Protein AF-A0A950IHY7-F1 (afdb_monomer)

Solvent-accessible surface area (backbone atoms only — not comparable to full-atom values): 9673 Å² total; per-residue (Å²): 130,75,88,44,37,7,32,44,35,39,37,34,21,34,60,86,77,64,46,52,36,46,67,22,35,38,36,38,30,44,95,88,38,80,77,45,76,48,59,18,39,87,71,6,33,42,75,47,75,40,61,54,46,61,28,35,37,41,36,28,28,66,44,24,41,48,45,83,45,72,72,48,63,31,46,50,82,38,79,38,77,45,79,48,60,36,49,80,30,90,48,66,45,96,85,49,54,39,34,12,33,43,34,36,38,35,22,39,82,88,65,50,60,40,46,71,36,38,37,39,38,36,26,73,89,68,80,42,77,48,73,41,53,20,37,90,74,3,37,38,64,41,64,55,55,69,57,44,50,31,43,38,33,34,27,64,81,93,42,77,35,32,72,47,81,47,75,35,89,43,79,64,44,71,46,77,54,72,46,63,31,80,56,132

Nearest PDB structures (foldseek):
  6fwv-assembly1_A  TM=3.963E-01  e=1.507E-09  Bacillus anthracis
  4v4d-assembly1_B  TM=8.568E-01  e=1.065E-03  Pelobacter acidigallici
  3qva-assembly1_D  TM=7.018E-01  e=5.904E-04  Klebsiella pneumoniae subsp. pneumoniae MGH 78578
  3is1-assembly1_X  TM=3.869E-01  e=1.629E-04  Staphylococcus saprophyticus subsp. saprophyticus ATCC 15305 = NCTC 7292
  4p0d-assembly1_A  TM=3.827E-01  e=7.003E-02  Streptococcus pyogenes MGAS10394

pLDDT: mean 85.57, std 12.5, range [44.09, 97.94]

Secondary structure (DSSP, 8-state):
--TTEEEEEEEEEETTT--B-TT-EEEEEETTEEEEEEE--TTSEEEEEEESEEEEEEEE-TTB--EEEEEEEE-TT-EEEEEEEEPB-S---TT-PPPPEEEEEEE-TTS-B--S-EEEEEETTSS-EEEEE--TTSEEEEE---SEEEEEEEEETTEEEEEEEEEE-STT-EEE--EE-S--

Sequence (184 aa):
MDDRLGTLQCTLLDRRSSVPLAGARVTCVWRNERVSVLTADAHGRFVTQLPQGVYDLVISARGYLSLFVRGVGVLAGYHQSLVRALVPGEGKIPDGEPSTAIAGYVRDRVGRTVANVAIHVNGENGAASYTTRTDRSGAYVLHGVVPGMYDLAVRAGERTVAHEHVAIAHVKDLVRKDLRIVQL

Mean predicted aligned error: 7.43 Å

Structure (mmCIF, N/CA/C/O backbone):
data_AF-A0A950IHY7-F1
#
_entry.id   AF-A0A950IHY7-F1
#
loop_
_atom_site.group_PDB
_atom_site.id
_atom_site.type_symbol
_atom_site.label_atom_id
_atom_site.label_alt_id
_atom_site.label_comp_id
_atom_site.label_asym_id
_atom_site.label_entity_id
_atom_site.label_seq_id
_atom_site.pdbx_PDB_ins_code
_atom_site.Cartn_x
_atom_site.Cartn_y
_atom_site.Cartn_z
_atom_site.occupancy
_atom_site.B_iso_or_equiv
_atom_site.auth_seq_id
_atom_site.auth_comp_id
_atom_site.auth_asym_id
_atom_site.auth_atom_id
_atom_site.pdbx_PDB_model_num
ATOM 1 N N . MET A 1 1 ? 3.308 -29.302 -12.677 1.00 50.25 1 MET A N 1
ATOM 2 C CA . MET A 1 1 ? 2.858 -27.911 -12.885 1.00 50.25 1 MET A CA 1
ATOM 3 C C . MET A 1 1 ? 1.810 -27.652 -11.825 1.00 50.25 1 MET A C 1
ATOM 5 O O . MET A 1 1 ? 0.885 -28.447 -11.738 1.00 50.25 1 MET A O 1
ATOM 9 N N . ASP A 1 2 ? 2.022 -26.677 -10.945 1.00 52.81 2 ASP A N 1
ATOM 10 C CA . ASP A 1 2 ? 1.087 -26.409 -9.848 1.00 52.81 2 ASP A CA 1
ATOM 11 C C . ASP A 1 2 ? -0.133 -25.671 -10.418 1.00 52.81 2 ASP A C 1
ATOM 13 O O . ASP A 1 2 ? -0.065 -24.479 -10.717 1.00 52.81 2 ASP A O 1
ATOM 17 N N . ASP A 1 3 ? -1.229 -26.405 -10.627 1.00 62.94 3 ASP A N 1
ATOM 18 C CA . ASP A 1 3 ? -2.491 -25.960 -11.251 1.00 62.94 3 ASP A CA 1
ATOM 19 C C . ASP A 1 3 ? -3.280 -24.952 -10.383 1.00 62.94 3 ASP A C 1
ATOM 21 O O . ASP A 1 3 ? -4.494 -24.801 -10.463 1.00 62.94 3 ASP A O 1
ATOM 25 N N . ARG A 1 4 ? -2.583 -24.278 -9.465 1.00 86.94 4 ARG A N 1
ATOM 26 C CA . ARG A 1 4 ? -3.139 -23.323 -8.504 1.00 86.94 4 ARG A CA 1
ATOM 27 C C . ARG A 1 4 ? -2.488 -21.951 -8.584 1.00 86.94 4 ARG A C 1
ATOM 29 O O . ARG A 1 4 ? -2.892 -21.069 -7.830 1.00 86.94 4 ARG A O 1
ATOM 36 N N . LEU A 1 5 ? -1.500 -21.757 -9.458 1.00 94.50 5 LEU A N 1
ATOM 37 C CA . LEU A 1 5 ? -0.805 -20.481 -9.616 1.00 94.50 5 LEU A CA 1
ATOM 38 C C . LEU A 1 5 ? -1.382 -19.673 -10.781 1.00 94.50 5 LEU A C 1
ATOM 40 O O . LEU A 1 5 ? -1.597 -20.192 -11.876 1.00 94.50 5 LEU A O 1
ATOM 44 N N . GLY A 1 6 ? -1.604 -18.385 -10.547 1.00 96.69 6 GLY A N 1
ATOM 45 C CA . GLY A 1 6 ? -1.849 -17.380 -11.578 1.00 96.69 6 GLY A CA 1
ATOM 46 C C . GLY A 1 6 ? -0.680 -16.406 -11.674 1.00 96.69 6 GLY A C 1
ATOM 47 O O . GLY A 1 6 ? 0.126 -16.289 -10.750 1.00 96.69 6 GLY A O 1
ATOM 48 N N . THR A 1 7 ? -0.592 -15.681 -12.784 1.00 97.00 7 THR A N 1
ATOM 49 C CA . THR A 1 7 ? 0.450 -14.674 -13.009 1.00 97.00 7 THR A CA 1
ATOM 50 C C . THR A 1 7 ? -0.099 -13.284 -12.714 1.00 97.00 7 THR A C 1
ATOM 52 O O . THR A 1 7 ? -1.077 -12.863 -13.324 1.00 97.00 7 THR A O 1
ATOM 55 N N . LEU A 1 8 ? 0.553 -12.538 -11.824 1.00 97.50 8 LEU A N 1
ATOM 56 C CA . LEU A 1 8 ? 0.330 -11.108 -11.634 1.00 97.50 8 LEU A CA 1
ATOM 57 C C . LEU A 1 8 ? 1.457 -10.334 -12.317 1.00 97.50 8 LEU A C 1
ATOM 59 O O . LEU A 1 8 ? 2.622 -10.444 -11.935 1.00 97.50 8 LEU A O 1
ATOM 63 N N . GLN A 1 9 ? 1.095 -9.519 -13.300 1.00 97.31 9 GLN A N 1
ATOM 64 C CA . GLN A 1 9 ? 1.984 -8.568 -13.948 1.00 97.31 9 GLN A CA 1
ATOM 65 C C . GLN A 1 9 ? 1.535 -7.151 -13.613 1.00 97.31 9 GLN A C 1
ATOM 67 O O . GLN A 1 9 ? 0.370 -6.795 -13.789 1.00 97.31 9 GLN A O 1
ATOM 72 N N . CYS A 1 10 ? 2.466 -6.307 -13.182 1.00 97.06 10 CYS A N 1
ATOM 73 C CA . CYS A 1 10 ? 2.180 -4.897 -12.969 1.00 97.06 10 CYS A CA 1
ATOM 74 C C . CYS A 1 10 ? 3.169 -4.003 -13.700 1.00 97.06 10 CYS A C 1
ATOM 76 O O . CYS A 1 10 ? 4.330 -4.358 -13.868 1.00 97.06 10 CYS A O 1
ATOM 78 N N . THR A 1 11 ? 2.703 -2.828 -14.111 1.00 97.94 11 THR A N 1
ATOM 79 C CA . THR A 1 11 ? 3.526 -1.720 -14.600 1.00 97.94 11 THR A CA 1
ATOM 80 C C . THR A 1 11 ? 3.289 -0.499 -13.719 1.00 97.94 11 THR A C 1
ATOM 82 O O . THR A 1 11 ? 2.141 -0.098 -13.499 1.00 97.94 11 THR A O 1
ATOM 85 N N . LEU A 1 12 ? 4.376 0.074 -13.213 1.00 97.31 12 LEU A N 1
ATOM 86 C CA . LEU A 1 12 ? 4.398 1.193 -12.282 1.00 97.31 12 LEU A CA 1
ATOM 87 C C . LEU A 1 12 ? 4.961 2.433 -12.964 1.00 97.31 12 LEU A C 1
ATOM 89 O O . LEU A 1 12 ? 6.056 2.392 -13.520 1.00 97.31 12 LEU A O 1
ATOM 93 N N . LEU A 1 13 ? 4.209 3.527 -12.904 1.00 96.81 13 LEU A N 1
ATOM 94 C CA . LEU A 1 13 ? 4.517 4.774 -13.600 1.00 96.81 13 LEU A CA 1
ATOM 95 C C . LEU A 1 13 ? 4.484 5.966 -12.638 1.00 96.81 13 LEU A C 1
ATOM 97 O O . LEU A 1 13 ? 3.783 5.947 -11.627 1.00 96.81 13 LEU A O 1
ATOM 101 N N . ASP A 1 14 ? 5.195 7.032 -12.971 1.00 93.50 14 ASP A N 1
ATOM 102 C CA . ASP A 1 14 ? 4.959 8.356 -12.404 1.00 93.50 14 ASP A CA 1
ATOM 103 C C . ASP A 1 14 ? 3.599 8.880 -12.903 1.00 93.50 14 ASP A C 1
ATOM 105 O O . ASP A 1 14 ? 3.314 8.870 -14.101 1.00 93.50 14 ASP A O 1
ATOM 109 N N . ARG A 1 15 ? 2.731 9.348 -11.997 1.00 93.44 15 ARG A N 1
ATOM 110 C CA . ARG A 1 15 ? 1.376 9.819 -12.343 1.00 93.44 15 ARG A CA 1
ATOM 111 C C . ARG A 1 15 ? 1.341 11.098 -13.179 1.00 93.44 15 ARG A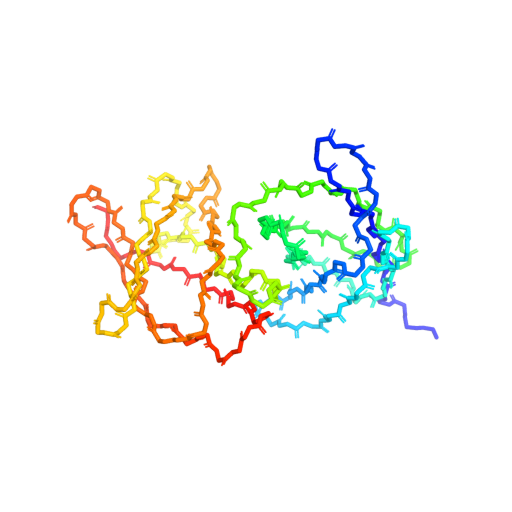 C 1
ATOM 113 O O . ARG A 1 15 ? 0.337 11.345 -13.840 1.00 93.44 15 ARG A O 1
ATOM 120 N N . ARG A 1 16 ? 2.381 11.925 -13.126 1.00 90.50 16 ARG A N 1
ATOM 121 C CA . ARG A 1 16 ? 2.495 13.175 -13.885 1.00 90.50 16 ARG A CA 1
ATOM 122 C C . ARG A 1 16 ? 3.186 12.949 -15.223 1.00 90.50 16 ARG A C 1
ATOM 124 O O . ARG A 1 16 ? 2.665 13.377 -16.244 1.00 90.50 16 ARG A O 1
ATOM 131 N N . SER A 1 17 ? 4.345 12.298 -15.219 1.00 93.56 17 SER A N 1
ATOM 132 C CA . SER A 1 17 ? 5.196 12.173 -16.410 1.00 93.56 17 SER A CA 1
ATOM 133 C C . SER 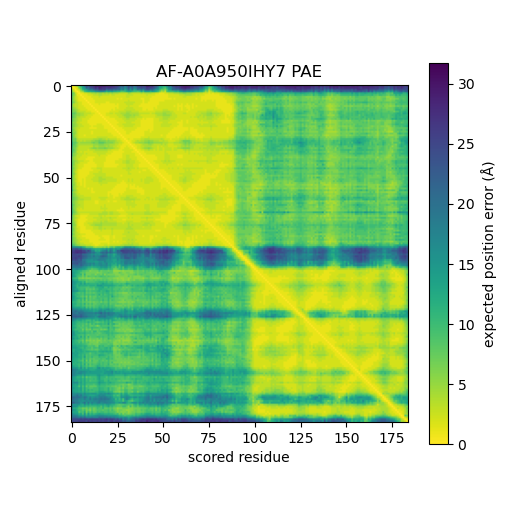A 1 17 ? 4.976 10.882 -17.199 1.00 93.56 17 SER A C 1
ATOM 135 O O . SER A 1 17 ? 5.443 10.779 -18.328 1.00 93.56 17 SER A O 1
ATOM 137 N N . SER A 1 18 ? 4.273 9.894 -16.632 1.00 95.00 18 SER A N 1
ATOM 138 C CA . SER A 1 18 ? 4.148 8.530 -17.176 1.00 95.00 18 SER A CA 1
ATOM 139 C C . SER A 1 18 ? 5.482 7.795 -17.358 1.00 95.00 18 SER A C 1
ATOM 141 O O . SER A 1 18 ? 5.528 6.746 -18.000 1.00 95.00 18 SER A O 1
ATOM 143 N N . VAL A 1 19 ? 6.569 8.308 -16.772 1.00 96.19 19 VAL A N 1
ATOM 144 C CA . VAL A 1 19 ? 7.876 7.644 -16.770 1.00 96.19 19 VAL A CA 1
ATOM 145 C C . VAL A 1 19 ? 7.795 6.365 -15.927 1.00 96.19 19 VAL A C 1
ATOM 147 O O . VAL A 1 19 ? 7.224 6.400 -14.834 1.00 96.19 19 VAL A O 1
ATOM 150 N N . PRO A 1 20 ? 8.357 5.235 -16.389 1.00 97.12 20 PRO A N 1
ATOM 151 C CA . PRO A 1 20 ? 8.387 4.013 -15.598 1.00 97.12 20 PRO A CA 1
ATOM 152 C C . PRO A 1 20 ? 9.187 4.136 -14.299 1.00 97.12 20 PRO A C 1
ATOM 154 O O . PRO A 1 20 ? 10.270 4.719 -14.266 1.00 97.12 20 PRO A O 1
ATOM 157 N N . LEU A 1 21 ? 8.671 3.536 -13.226 1.00 93.75 21 LEU A N 1
ATOM 158 C CA . LEU A 1 21 ? 9.282 3.577 -11.897 1.00 93.75 21 LEU A CA 1
ATOM 159 C C . LEU A 1 21 ? 10.152 2.351 -11.646 1.00 93.75 21 LEU A C 1
ATOM 161 O O . LEU A 1 21 ? 9.755 1.411 -10.953 1.00 93.75 21 LEU A O 1
ATOM 165 N N . ALA A 1 22 ? 11.359 2.377 -12.205 1.00 93.62 22 ALA A N 1
ATOM 166 C CA . ALA A 1 22 ? 12.365 1.363 -11.931 1.00 93.62 22 ALA A CA 1
ATOM 167 C C . ALA A 1 22 ? 12.750 1.331 -1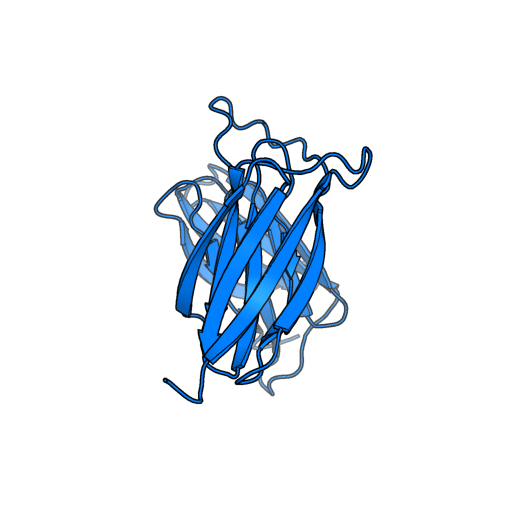0.444 1.00 93.62 22 ALA A C 1
ATOM 169 O O . ALA A 1 22 ? 12.851 2.369 -9.787 1.00 93.62 22 ALA A O 1
ATOM 170 N N . GLY A 1 23 ? 12.951 0.130 -9.896 1.00 89.81 23 GLY A N 1
ATOM 171 C CA . GLY A 1 23 ? 13.300 -0.051 -8.486 1.00 89.81 23 GLY A CA 1
ATOM 172 C C . GLY A 1 23 ? 12.133 0.126 -7.507 1.00 89.81 23 GLY A C 1
ATOM 173 O O . GLY A 1 23 ? 12.331 -0.017 -6.299 1.00 89.81 23 GLY A O 1
ATOM 174 N N . ALA A 1 24 ? 10.917 0.414 -7.987 1.00 89.75 24 ALA A N 1
ATOM 175 C CA . ALA A 1 24 ? 9.733 0.445 -7.137 1.00 89.75 24 ALA A CA 1
ATOM 176 C C . ALA A 1 24 ? 9.491 -0.935 -6.508 1.00 89.75 24 ALA A C 1
ATOM 178 O O . ALA A 1 24 ? 9.523 -1.962 -7.184 1.00 89.75 24 ALA A O 1
ATOM 179 N N . ARG A 1 25 ? 9.245 -0.968 -5.203 1.00 88.44 25 ARG A N 1
ATOM 180 C CA . ARG A 1 25 ? 9.018 -2.188 -4.435 1.00 88.44 25 ARG A CA 1
ATOM 181 C C . ARG A 1 25 ? 7.531 -2.479 -4.345 1.00 88.44 25 ARG A C 1
ATOM 183 O O . ARG A 1 25 ? 6.740 -1.590 -4.042 1.00 88.44 25 ARG A O 1
ATOM 190 N N . VAL A 1 26 ? 7.157 -3.738 -4.540 1.00 90.62 26 VAL A N 1
ATOM 191 C CA . VAL A 1 26 ? 5.776 -4.208 -4.438 1.00 90.62 26 VAL A CA 1
ATOM 192 C C . VAL A 1 26 ? 5.688 -5.333 -3.435 1.00 90.62 26 VAL A C 1
ATOM 194 O O . VAL A 1 26 ? 6.342 -6.360 -3.572 1.00 90.62 26 VAL A O 1
ATOM 197 N N . THR A 1 27 ? 4.863 -5.130 -2.421 1.00 88.25 27 THR A N 1
ATOM 198 C CA . THR A 1 27 ? 4.573 -6.113 -1.384 1.00 88.25 27 THR A CA 1
ATOM 199 C C . THR A 1 27 ? 3.186 -6.677 -1.635 1.00 88.25 27 THR A C 1
ATOM 201 O O . THR A 1 27 ? 2.212 -5.926 -1.642 1.00 88.25 27 THR A O 1
ATOM 204 N N . CYS A 1 28 ? 3.098 -7.988 -1.840 1.00 91.06 28 CYS A N 1
ATOM 205 C CA . CYS A 1 28 ? 1.830 -8.698 -1.959 1.00 91.06 28 CYS A CA 1
ATOM 206 C C . CYS A 1 28 ? 1.418 -9.207 -0.577 1.00 91.06 28 CYS A C 1
ATOM 208 O O . CYS A 1 28 ? 2.192 -9.896 0.096 1.00 91.06 28 CYS A O 1
ATOM 210 N N . VAL A 1 29 ? 0.200 -8.872 -0.165 1.00 88.00 29 VAL A N 1
ATOM 211 C CA . VAL A 1 29 ? -0.375 -9.246 1.126 1.00 88.00 29 VAL A CA 1
ATOM 212 C C . VAL A 1 29 ? -1.593 -10.127 0.889 1.00 88.00 29 VAL A C 1
ATOM 214 O O . VAL A 1 29 ? -2.523 -9.737 0.181 1.00 88.00 29 VAL A O 1
ATOM 217 N N . TRP A 1 30 ? -1.607 -11.304 1.509 1.00 87.94 30 TRP A N 1
ATOM 218 C CA . TRP A 1 30 ? -2.731 -12.233 1.491 1.00 87.94 30 TRP A CA 1
ATOM 219 C C . TRP A 1 30 ? -3.134 -12.560 2.921 1.00 87.94 30 TRP A C 1
ATOM 221 O O . TRP A 1 30 ? -2.290 -12.940 3.721 1.00 87.94 30 TRP A O 1
ATOM 231 N N . ARG A 1 31 ? -4.419 -12.389 3.264 1.00 82.44 31 ARG A N 1
ATOM 232 C CA . ARG A 1 31 ? -4.945 -12.667 4.619 1.00 82.44 31 ARG A CA 1
ATOM 233 C C . ARG A 1 31 ? -4.127 -12.012 5.747 1.00 82.44 31 ARG A C 1
ATOM 235 O O . ARG A 1 31 ? -3.905 -12.611 6.788 1.00 82.44 31 ARG A O 1
ATOM 242 N N . ASN A 1 32 ? -3.709 -10.766 5.530 1.00 72.75 32 ASN A N 1
ATOM 243 C CA . ASN A 1 32 ? -2.877 -9.964 6.439 1.00 72.75 32 ASN A CA 1
ATOM 244 C C . ASN A 1 32 ? -1.424 -10.434 6.594 1.00 72.75 32 ASN A C 1
ATOM 246 O O . ASN A 1 32 ? -0.670 -9.815 7.340 1.00 72.75 32 ASN A O 1
ATOM 250 N N . GLU A 1 33 ? -0.997 -11.436 5.830 1.00 79.12 33 GLU A N 1
ATOM 251 C CA . GLU A 1 33 ? 0.385 -11.894 5.791 1.00 79.12 33 GLU A CA 1
ATOM 252 C C . GLU A 1 33 ? 1.083 -11.415 4.522 1.00 79.12 33 GLU A C 1
ATOM 254 O O . GLU A 1 33 ? 0.529 -11.422 3.418 1.00 79.12 33 GLU A O 1
ATOM 259 N N . ARG A 1 34 ? 2.335 -10.990 4.677 1.00 84.44 34 ARG A N 1
ATOM 260 C CA . ARG A 1 34 ? 3.203 -10.677 3.546 1.00 84.44 34 ARG A CA 1
ATOM 261 C C . ARG A 1 34 ? 3.643 -11.982 2.895 1.00 84.44 34 ARG A C 1
ATOM 263 O O . ARG A 1 34 ? 4.426 -12.720 3.480 1.00 84.44 34 ARG A O 1
ATOM 270 N N . VAL A 1 35 ? 3.198 -12.213 1.666 1.00 89.50 35 VAL A N 1
ATOM 271 C CA . VAL A 1 35 ? 3.497 -13.453 0.933 1.00 89.50 35 VAL A CA 1
ATOM 272 C C . VAL A 1 35 ? 4.575 -13.286 -0.130 1.00 89.50 35 VAL A C 1
ATOM 274 O O . VAL A 1 35 ? 5.204 -14.262 -0.519 1.00 89.50 35 VAL A O 1
ATOM 277 N N . SER A 1 36 ? 4.798 -12.065 -0.622 1.00 89.06 36 SER A N 1
ATOM 278 C CA . SER A 1 36 ? 5.820 -11.798 -1.636 1.00 89.06 36 SER A CA 1
ATOM 279 C C . SER A 1 36 ? 6.275 -10.342 -1.605 1.00 89.06 36 SER A C 1
ATOM 281 O O . SER A 1 36 ? 5.499 -9.442 -1.270 1.00 89.06 36 SER A O 1
ATOM 283 N N . VAL A 1 37 ? 7.540 -10.114 -1.960 1.00 89.06 37 VAL A N 1
ATOM 284 C CA . VAL A 1 37 ? 8.132 -8.790 -2.163 1.00 89.06 37 VAL A CA 1
ATOM 285 C C . VAL A 1 37 ? 8.928 -8.806 -3.454 1.00 89.06 37 VAL A C 1
ATOM 287 O O . VAL A 1 37 ? 9.828 -9.624 -3.616 1.00 89.06 37 VAL A O 1
ATOM 290 N N . LEU A 1 38 ? 8.617 -7.873 -4.343 1.00 92.81 38 LEU A N 1
ATOM 291 C CA . LEU A 1 38 ? 9.237 -7.745 -5.654 1.00 92.81 38 LEU A CA 1
ATOM 292 C C . LEU A 1 38 ? 9.779 -6.336 -5.854 1.00 92.81 38 LEU A C 1
ATOM 294 O O . LEU A 1 38 ? 9.312 -5.386 -5.225 1.00 92.81 38 LEU A O 1
ATOM 298 N N . THR A 1 39 ? 10.725 -6.212 -6.774 1.00 92.44 39 THR A N 1
ATOM 299 C CA . THR A 1 39 ? 11.261 -4.931 -7.233 1.00 92.44 39 THR A CA 1
ATOM 300 C C . THR A 1 39 ? 11.001 -4.814 -8.727 1.00 92.44 39 THR A C 1
ATOM 302 O O . THR A 1 39 ? 11.258 -5.758 -9.472 1.00 92.44 39 THR A O 1
ATOM 305 N N . ALA A 1 40 ? 10.472 -3.672 -9.156 1.00 95.75 40 ALA A N 1
ATOM 306 C CA . ALA A 1 40 ? 10.201 -3.386 -10.552 1.00 95.75 40 ALA A CA 1
ATOM 307 C C . ALA A 1 40 ? 11.501 -3.207 -11.353 1.00 95.75 40 ALA A C 1
ATOM 309 O O . ALA A 1 40 ? 12.459 -2.594 -10.874 1.00 95.75 40 ALA A O 1
ATOM 310 N N . ASP A 1 41 ? 11.511 -3.725 -12.577 1.00 97.31 41 ASP A N 1
ATOM 311 C CA . ASP A 1 41 ? 12.621 -3.646 -13.524 1.00 97.31 41 ASP A CA 1
ATOM 312 C C . ASP A 1 41 ? 12.818 -2.230 -14.106 1.00 97.31 41 ASP A C 1
ATOM 314 O O . ASP A 1 41 ? 12.120 -1.281 -13.749 1.00 97.31 41 ASP A O 1
ATOM 318 N N . ALA A 1 42 ? 13.766 -2.077 -15.037 1.00 96.44 42 ALA A N 1
ATOM 319 C CA . ALA A 1 42 ? 14.059 -0.803 -15.706 1.00 96.44 42 ALA A CA 1
ATOM 320 C C . ALA A 1 42 ? 12.864 -0.209 -16.485 1.00 96.44 42 ALA A C 1
ATOM 322 O O . ALA A 1 42 ? 12.839 0.987 -16.768 1.00 96.44 42 ALA A O 1
ATOM 323 N N . HIS A 1 43 ? 11.860 -1.024 -16.812 1.00 97.38 43 HIS A N 1
ATOM 324 C CA . HIS A 1 43 ? 10.618 -0.612 -17.459 1.00 97.38 43 HIS A CA 1
ATOM 325 C C . HIS A 1 43 ? 9.467 -0.437 -16.460 1.00 97.38 43 HIS A C 1
ATOM 327 O O . HIS A 1 43 ? 8.305 -0.361 -16.868 1.00 97.38 43 HIS A O 1
ATOM 333 N N . GLY A 1 44 ? 9.764 -0.376 -15.158 1.00 96.75 44 GLY A N 1
ATOM 334 C CA . GLY A 1 44 ? 8.775 -0.245 -14.094 1.00 96.75 44 GLY A CA 1
ATOM 335 C C . GLY A 1 44 ? 7.863 -1.466 -13.973 1.00 96.75 44 GLY A C 1
ATOM 336 O O . GLY A 1 44 ? 6.770 -1.348 -13.417 1.00 96.75 44 GLY A O 1
ATOM 337 N N . ARG A 1 45 ? 8.258 -2.629 -14.505 1.00 97.56 45 ARG A N 1
ATOM 338 C CA . ARG A 1 45 ? 7.437 -3.841 -14.501 1.00 97.56 45 ARG A CA 1
ATOM 339 C C . ARG A 1 45 ? 7.884 -4.825 -13.437 1.00 97.56 45 ARG A C 1
ATOM 341 O O . ARG A 1 45 ? 9.067 -4.977 -13.166 1.00 97.56 45 ARG A O 1
ATOM 348 N N . PHE A 1 46 ? 6.927 -5.550 -12.876 1.00 95.94 46 PHE A N 1
ATOM 349 C CA . PHE A 1 46 ? 7.210 -6.796 -12.174 1.00 95.94 46 PHE A CA 1
ATOM 350 C C . PHE A 1 46 ? 6.242 -7.875 -12.650 1.00 95.94 46 PHE A C 1
ATOM 352 O O . PHE A 1 46 ? 5.104 -7.582 -13.027 1.00 95.94 46 PHE A O 1
ATOM 359 N N . VAL A 1 47 ? 6.700 -9.123 -12.612 1.00 96.31 47 VAL A N 1
ATOM 360 C CA . VAL A 1 47 ? 5.896 -10.309 -12.907 1.00 96.31 47 VAL A CA 1
ATOM 361 C C . VAL A 1 47 ? 6.135 -11.316 -11.794 1.00 96.31 47 VAL A C 1
ATOM 363 O O . VAL A 1 47 ? 7.273 -11.538 -11.386 1.00 96.31 47 VAL A O 1
ATOM 366 N N . THR A 1 48 ? 5.068 -11.905 -11.272 1.00 95.88 48 THR A N 1
ATOM 367 C CA . THR A 1 48 ? 5.152 -12.931 -10.234 1.00 95.88 48 THR A CA 1
ATOM 368 C C . THR A 1 48 ? 4.047 -13.958 -10.404 1.00 95.88 48 THR A C 1
ATOM 370 O O . THR A 1 48 ? 2.980 -13.642 -10.929 1.00 95.88 48 THR A O 1
ATOM 373 N N . GLN A 1 49 ? 4.297 -15.182 -9.951 1.00 95.75 49 GLN A N 1
ATOM 374 C CA . GLN A 1 49 ? 3.273 -16.210 -9.843 1.00 95.75 49 GLN A CA 1
ATOM 375 C C . GLN A 1 49 ? 2.813 -16.289 -8.391 1.00 95.75 49 GLN A C 1
ATOM 377 O O . GLN A 1 49 ? 3.631 -16.409 -7.481 1.00 95.75 49 GLN A O 1
ATOM 382 N N . LEU A 1 50 ? 1.505 -16.199 -8.177 1.00 94.94 50 LEU A N 1
ATOM 383 C CA . LEU A 1 50 ? 0.885 -16.280 -6.860 1.00 94.94 50 LEU A CA 1
ATOM 384 C C . LEU A 1 50 ? -0.211 -17.345 -6.888 1.00 94.94 50 LEU A C 1
ATOM 386 O O . LEU A 1 50 ? -0.828 -17.545 -7.938 1.00 94.94 50 LEU A O 1
ATOM 390 N N . PRO A 1 51 ? -0.484 -18.015 -5.757 1.00 94.94 51 PRO A N 1
ATOM 391 C CA . PRO A 1 51 ? -1.670 -18.846 -5.628 1.00 94.94 51 PRO A CA 1
ATOM 392 C C . PRO A 1 51 ? -2.942 -18.110 -6.052 1.00 94.94 51 PRO A C 1
ATOM 394 O O . PRO A 1 51 ? -3.041 -16.884 -5.986 1.00 94.94 51 PRO A O 1
ATOM 397 N N . GLN A 1 52 ? -3.949 -18.865 -6.473 1.00 95.00 52 GLN A N 1
ATOM 398 C CA . GLN A 1 52 ? -5.262 -18.298 -6.716 1.00 95.00 52 GLN A CA 1
ATOM 399 C C . GLN A 1 52 ? -5.797 -17.659 -5.429 1.00 95.00 52 GLN A C 1
ATOM 401 O O . GLN A 1 52 ? -5.877 -18.294 -4.375 1.00 95.00 52 GLN A O 1
ATOM 406 N N . GLY A 1 53 ? -6.208 -16.399 -5.523 1.00 94.44 53 GLY A N 1
ATOM 407 C CA . GLY A 1 53 ? -6.641 -15.636 -4.366 1.00 94.44 53 GLY A CA 1
ATOM 408 C C . GLY A 1 53 ? -6.870 -14.164 -4.664 1.00 94.44 53 GLY A C 1
ATOM 409 O O . GLY A 1 53 ? -6.779 -13.706 -5.799 1.00 94.44 53 GLY A O 1
ATOM 410 N N . VAL A 1 54 ? -7.185 -13.419 -3.609 1.00 93.69 54 VAL A N 1
ATOM 411 C CA . VAL A 1 54 ? -7.373 -11.969 -3.651 1.00 93.69 54 VAL A CA 1
ATOM 412 C C . VAL A 1 54 ? -6.308 -11.335 -2.767 1.00 93.69 54 VAL A C 1
ATOM 414 O O . VAL A 1 54 ? -6.231 -11.639 -1.574 1.00 93.69 54 VAL A O 1
ATOM 417 N N . TYR A 1 55 ? -5.496 -10.473 -3.367 1.00 93.06 55 TYR A N 1
ATOM 418 C CA . TYR A 1 55 ? -4.319 -9.869 -2.757 1.00 93.06 55 TYR A CA 1
ATOM 419 C C . TYR A 1 55 ? -4.499 -8.364 -2.607 1.00 93.06 55 TYR A C 1
ATOM 421 O O . TYR A 1 55 ? -5.031 -7.696 -3.493 1.00 93.06 55 TYR A O 1
ATOM 429 N N . ASP A 1 56 ? -3.981 -7.817 -1.516 1.00 89.50 56 ASP A N 1
ATOM 430 C CA . ASP A 1 56 ? -3.743 -6.383 -1.414 1.00 89.50 56 ASP A CA 1
ATOM 431 C C . ASP A 1 56 ? -2.267 -6.120 -1.746 1.00 89.50 56 ASP A C 1
ATOM 433 O O . ASP A 1 56 ? -1.375 -6.846 -1.305 1.00 89.50 56 ASP A O 1
ATOM 437 N N . LEU A 1 57 ? -2.002 -5.103 -2.563 1.00 90.00 57 LEU A N 1
ATOM 438 C CA . LEU A 1 57 ? -0.661 -4.702 -2.968 1.00 90.00 57 LEU A CA 1
ATOM 439 C C . LEU A 1 57 ? -0.282 -3.398 -2.296 1.00 90.00 57 LEU A C 1
ATOM 441 O O . LEU A 1 57 ? -1.068 -2.449 -2.251 1.00 90.00 57 LEU A O 1
ATOM 445 N N . VAL A 1 58 ? 0.967 -3.329 -1.861 1.00 84.56 58 VAL A N 1
ATOM 446 C CA . VAL A 1 58 ? 1.565 -2.092 -1.367 1.00 84.56 58 VAL A CA 1
ATOM 447 C C . VAL A 1 58 ? 2.787 -1.789 -2.179 1.00 84.56 58 VAL A C 1
ATOM 449 O O . VAL A 1 58 ? 3.728 -2.579 -2.229 1.00 84.56 58 VAL A O 1
ATOM 452 N N . ILE A 1 59 ? 2.739 -0.642 -2.830 1.00 87.31 59 ILE A N 1
ATOM 453 C CA . ILE A 1 59 ? 3.730 -0.230 -3.801 1.00 87.31 59 ILE A CA 1
ATOM 454 C C . ILE A 1 59 ? 4.447 0.984 -3.231 1.00 87.31 59 ILE A C 1
ATOM 456 O O . ILE A 1 59 ? 3.796 1.964 -2.883 1.00 87.31 59 ILE A O 1
ATOM 460 N N . SER A 1 60 ? 5.768 0.939 -3.144 1.00 83.25 60 SER A N 1
ATOM 461 C CA . SER A 1 60 ? 6.584 2.067 -2.705 1.00 83.25 60 SER A CA 1
ATOM 462 C C . SER A 1 60 ? 7.694 2.346 -3.708 1.00 83.25 60 SER A C 1
ATOM 464 O O . SER A 1 60 ? 8.243 1.441 -4.330 1.00 83.25 60 SER A O 1
ATOM 466 N N . ALA A 1 61 ? 8.026 3.618 -3.888 1.00 82.81 61 ALA A N 1
ATOM 467 C CA . ALA A 1 61 ? 9.124 4.048 -4.741 1.00 82.81 61 ALA A CA 1
ATOM 468 C C . ALA A 1 61 ? 9.792 5.278 -4.122 1.00 82.81 61 ALA A C 1
ATOM 470 O O . ALA A 1 61 ? 9.135 6.091 -3.465 1.00 82.81 61 ALA A O 1
ATOM 471 N N . ARG A 1 62 ? 11.106 5.413 -4.316 1.00 78.12 62 ARG A N 1
ATOM 472 C CA . ARG A 1 62 ? 11.884 6.554 -3.813 1.00 78.12 62 ARG A CA 1
ATOM 473 C C . ARG A 1 62 ? 11.322 7.864 -4.371 1.00 78.12 62 ARG A C 1
ATOM 475 O O . ARG A 1 62 ? 11.257 8.022 -5.584 1.00 78.12 62 ARG A O 1
ATOM 482 N N . GLY A 1 63 ? 10.954 8.798 -3.493 1.00 77.31 63 GLY A N 1
ATOM 483 C CA . GLY A 1 63 ? 10.378 10.094 -3.882 1.00 77.31 63 GLY A CA 1
ATOM 484 C C . GLY A 1 63 ? 8.885 10.064 -4.233 1.00 77.31 63 GLY A C 1
ATOM 485 O O . GLY A 1 63 ? 8.347 11.063 -4.705 1.00 77.31 63 GLY A O 1
ATOM 486 N N . TYR A 1 64 ? 8.197 8.945 -3.992 1.00 81.50 64 TYR A N 1
ATOM 487 C CA . TYR A 1 64 ? 6.763 8.806 -4.239 1.00 81.50 64 TYR A CA 1
ATOM 488 C C . TYR A 1 64 ? 6.003 8.502 -2.951 1.00 81.50 64 TYR A C 1
ATOM 490 O O . TYR A 1 64 ? 6.520 7.881 -2.015 1.00 81.50 64 TYR A O 1
ATOM 498 N N . LEU A 1 65 ? 4.738 8.916 -2.927 1.00 77.44 65 LEU A N 1
ATOM 499 C CA . LEU A 1 65 ? 3.786 8.406 -1.952 1.00 77.44 65 LEU A CA 1
ATOM 500 C C . LEU A 1 65 ? 3.544 6.925 -2.241 1.00 77.44 65 LEU A C 1
ATOM 502 O O . LEU A 1 65 ? 3.283 6.542 -3.386 1.00 77.44 65 LEU A O 1
ATOM 506 N N . SER A 1 66 ? 3.626 6.099 -1.199 1.00 79.50 66 SER A N 1
ATOM 507 C CA . SER A 1 66 ? 3.273 4.685 -1.309 1.00 79.50 66 SER A CA 1
ATOM 508 C C . SER A 1 66 ? 1.825 4.527 -1.784 1.00 79.50 66 SER A C 1
ATOM 510 O O . SER A 1 66 ? 0.970 5.358 -1.513 1.00 79.50 66 SER A O 1
ATOM 512 N N . LEU A 1 67 ? 1.512 3.463 -2.509 1.00 81.56 67 LEU A N 1
ATOM 513 C CA . LEU A 1 67 ? 0.181 3.218 -3.047 1.00 81.56 67 LEU A CA 1
ATOM 514 C C . LEU A 1 67 ? -0.358 1.896 -2.513 1.00 81.56 67 LEU A C 1
ATOM 516 O O . LEU A 1 67 ? 0.276 0.853 -2.666 1.00 81.56 67 LEU A O 1
ATOM 520 N N . PHE A 1 68 ? -1.549 1.950 -1.917 1.00 81.50 68 PHE A N 1
ATOM 521 C CA . PHE A 1 68 ? -2.298 0.779 -1.477 1.00 81.50 68 PHE A CA 1
ATOM 522 C C . PHE A 1 68 ? -3.322 0.392 -2.547 1.00 81.50 68 PHE A C 1
ATOM 524 O O . PHE A 1 68 ? -4.234 1.163 -2.848 1.00 81.50 68 PHE A O 1
ATOM 531 N N . VAL A 1 69 ? -3.175 -0.791 -3.143 1.00 87.38 69 VAL A N 1
ATOM 532 C CA . VAL A 1 69 ? -4.109 -1.328 -4.140 1.00 87.38 69 VAL A CA 1
ATOM 533 C C . VAL A 1 69 ? -4.806 -2.534 -3.552 1.00 87.38 69 VAL A C 1
ATOM 535 O O . VAL A 1 69 ? -4.160 -3.466 -3.095 1.00 87.38 69 VAL A O 1
ATOM 538 N N . ARG A 1 70 ? -6.132 -2.527 -3.595 1.00 85.75 70 ARG A N 1
ATOM 539 C CA . ARG A 1 70 ? -6.936 -3.550 -2.941 1.00 85.75 70 ARG A CA 1
ATOM 540 C C . ARG A 1 70 ? -7.500 -4.558 -3.916 1.00 85.75 70 ARG A C 1
ATOM 542 O O . ARG A 1 70 ? -7.775 -4.212 -5.066 1.00 85.75 70 ARG A O 1
ATOM 549 N N . GLY A 1 71 ? -7.755 -5.757 -3.408 1.00 89.00 71 GLY A N 1
ATOM 550 C CA . GLY A 1 71 ? -8.643 -6.712 -4.055 1.00 89.00 71 GLY A CA 1
ATOM 551 C C . GLY A 1 71 ? -8.134 -7.216 -5.402 1.00 89.00 71 GLY A C 1
ATOM 552 O O . GLY A 1 71 ? -8.932 -7.486 -6.295 1.00 89.00 71 GLY A O 1
ATOM 553 N N . VAL A 1 72 ? -6.818 -7.303 -5.579 1.00 95.06 72 VAL A N 1
ATOM 554 C CA . VAL A 1 72 ? -6.209 -7.791 -6.814 1.00 95.06 72 VAL A CA 1
ATOM 555 C C . VAL A 1 72 ? -6.416 -9.300 -6.891 1.00 95.06 72 VAL A C 1
ATOM 557 O O . VAL A 1 72 ? -5.766 -10.067 -6.183 1.00 95.06 72 VAL A O 1
ATOM 560 N N . GLY A 1 73 ? -7.368 -9.715 -7.724 1.00 95.00 73 GLY A N 1
ATOM 561 C CA . GLY A 1 73 ? -7.648 -11.120 -7.986 1.00 95.00 73 GLY A CA 1
ATOM 562 C C . GLY A 1 73 ? -6.548 -11.756 -8.830 1.00 95.00 73 GLY A C 1
ATOM 563 O O . GLY A 1 73 ? -6.167 -11.222 -9.867 1.00 95.00 73 GLY A O 1
ATOM 564 N N . VAL A 1 74 ? -6.058 -12.909 -8.394 1.00 96.69 74 VAL A N 1
ATOM 565 C CA . VAL A 1 74 ? -5.178 -13.793 -9.158 1.00 96.69 74 VAL A CA 1
ATOM 566 C C . VAL A 1 74 ? -5.918 -15.114 -9.330 1.00 96.69 74 VAL A C 1
ATOM 568 O O . VAL A 1 74 ? -6.383 -15.694 -8.349 1.00 96.69 74 VAL A O 1
ATOM 571 N N . LEU A 1 75 ? -6.063 -15.571 -10.573 1.00 95.50 75 LEU A N 1
ATOM 572 C CA . LEU A 1 75 ? -6.749 -16.818 -10.922 1.00 95.50 75 LEU A CA 1
ATOM 573 C C . LEU A 1 75 ? -5.753 -17.810 -11.519 1.00 95.50 75 LEU A C 1
ATOM 575 O O . LEU A 1 75 ? -4.891 -17.409 -12.304 1.00 95.50 75 LEU A O 1
ATOM 579 N N . ALA A 1 76 ? -5.878 -19.090 -11.161 1.00 95.69 76 ALA A N 1
ATOM 580 C CA . ALA A 1 76 ? -4.977 -20.132 -11.639 1.00 95.69 76 ALA A CA 1
ATOM 581 C C . ALA A 1 76 ? -4.979 -20.215 -13.174 1.00 95.69 76 ALA A C 1
ATOM 583 O O . ALA A 1 76 ? -6.036 -20.180 -13.799 1.00 95.69 76 ALA A O 1
ATOM 584 N N . GLY A 1 77 ? -3.793 -20.267 -13.781 1.00 94.81 77 GLY A N 1
ATOM 585 C CA . GLY A 1 77 ? -3.622 -20.308 -15.237 1.00 94.81 77 GLY A CA 1
ATOM 586 C C . GLY A 1 77 ? -3.865 -18.984 -15.978 1.00 94.81 77 GLY A C 1
ATOM 587 O O . GLY A 1 77 ? -3.626 -18.923 -17.181 1.00 94.81 77 GLY A O 1
ATOM 588 N N . TYR A 1 78 ? -4.288 -17.911 -15.299 1.00 95.56 78 TYR A N 1
ATOM 589 C CA . TYR A 1 78 ? -4.543 -16.608 -15.927 1.00 95.56 78 TYR A CA 1
ATOM 590 C C . TYR A 1 78 ? -3.427 -15.592 -15.674 1.00 95.56 78 TYR A C 1
ATOM 592 O O . TYR A 1 78 ? -2.725 -15.631 -14.663 1.00 95.56 78 TYR A O 1
ATOM 600 N N . HIS A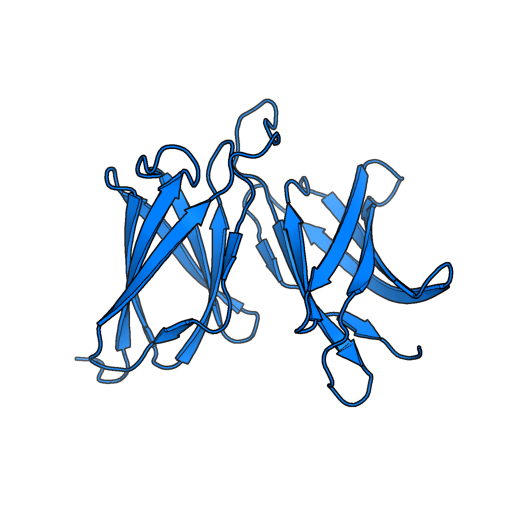 1 79 ? -3.317 -14.628 -16.591 1.00 95.75 79 HIS A N 1
ATOM 601 C CA . HIS A 1 79 ? -2.465 -13.450 -16.455 1.00 95.75 79 HIS A CA 1
ATOM 602 C C . HIS A 1 79 ? -3.306 -12.237 -16.046 1.00 95.75 79 HIS A C 1
ATOM 604 O O . HIS A 1 79 ? -4.035 -11.667 -16.856 1.00 95.75 79 HIS A O 1
ATOM 610 N N . GLN A 1 80 ? -3.182 -11.817 -14.790 1.00 96.75 80 GLN A N 1
ATOM 611 C CA . GLN A 1 80 ? -3.732 -10.561 -14.302 1.00 96.75 80 GLN A CA 1
ATOM 612 C C . GLN A 1 80 ? -2.731 -9.433 -14.561 1.00 96.75 80 GLN A C 1
ATOM 614 O O . GLN A 1 80 ? -1.674 -9.374 -13.937 1.00 96.75 80 GLN A O 1
ATOM 619 N N . SER A 1 81 ? -3.097 -8.500 -15.437 1.00 96.81 81 SER A N 1
ATOM 620 C CA . SER A 1 81 ? -2.308 -7.294 -15.705 1.00 96.81 81 SER A CA 1
ATOM 621 C C . SER A 1 81 ? -2.850 -6.090 -14.937 1.00 96.81 81 SER A C 1
ATOM 623 O O . SER A 1 81 ? -4.063 -5.898 -14.829 1.00 96.81 81 SER A O 1
ATOM 625 N N . LEU A 1 82 ? -1.949 -5.262 -14.410 1.00 96.56 82 LEU A N 1
ATOM 626 C CA . LEU A 1 82 ? -2.278 -4.070 -13.639 1.00 96.56 82 LEU A CA 1
ATOM 627 C C . LEU A 1 82 ? -1.366 -2.899 -14.009 1.00 96.56 82 LEU A C 1
ATOM 629 O O . LEU A 1 82 ? -0.149 -3.021 -13.955 1.00 96.56 82 LEU A O 1
ATOM 633 N N . VAL A 1 83 ? -1.927 -1.725 -14.286 1.00 97.44 83 VAL A N 1
ATOM 634 C CA . VAL A 1 83 ? -1.139 -0.487 -14.396 1.00 97.44 83 VAL A CA 1
ATOM 635 C C . VAL A 1 83 ? -1.472 0.417 -13.220 1.00 97.44 83 VAL A C 1
ATOM 637 O O . VAL A 1 83 ? -2.648 0.623 -12.893 1.00 97.44 83 VAL A O 1
ATOM 640 N N . ARG A 1 84 ? -0.445 0.935 -12.547 1.00 96.62 84 ARG A N 1
ATOM 641 C CA . ARG A 1 84 ? -0.596 1.870 -11.430 1.00 96.62 84 ARG A CA 1
ATOM 642 C C . ARG A 1 84 ? 0.371 3.025 -11.569 1.00 96.62 84 ARG A C 1
ATOM 644 O O . ARG A 1 84 ? 1.532 2.834 -11.907 1.00 96.62 84 ARG A O 1
ATOM 651 N N . ALA A 1 85 ? -0.130 4.217 -11.277 1.00 93.94 85 ALA A N 1
ATOM 652 C CA . ALA A 1 85 ? 0.656 5.431 -11.342 1.00 93.94 85 ALA A CA 1
ATOM 653 C C . ALA A 1 85 ? 0.784 6.041 -9.944 1.00 93.94 85 ALA A C 1
ATOM 655 O O . ALA A 1 85 ? -0.229 6.328 -9.298 1.00 93.94 85 ALA A O 1
ATOM 656 N N . LEU A 1 86 ? 2.015 6.199 -9.462 1.00 89.62 86 LEU A N 1
ATOM 657 C CA . LEU A 1 86 ? 2.303 6.744 -8.141 1.00 89.62 86 LEU A CA 1
ATOM 658 C C . LEU A 1 86 ? 2.402 8.265 -8.211 1.00 89.62 86 LEU A C 1
ATOM 660 O O . LEU A 1 86 ? 2.901 8.844 -9.175 1.00 89.62 86 LEU A O 1
ATOM 664 N N . VAL A 1 87 ? 1.921 8.916 -7.158 1.00 86.56 87 VAL A N 1
ATOM 665 C CA . VAL A 1 87 ? 2.009 10.367 -7.003 1.00 86.56 87 VAL A CA 1
ATOM 666 C C . VAL A 1 87 ? 3.390 10.704 -6.435 1.00 86.56 87 VAL A C 1
ATOM 668 O O . VAL A 1 87 ? 3.734 10.159 -5.382 1.00 86.56 87 VAL A O 1
ATOM 671 N N . PRO A 1 88 ? 4.174 11.590 -7.078 1.00 82.50 88 PRO A N 1
ATOM 672 C CA . PRO A 1 88 ? 5.376 12.141 -6.463 1.00 82.50 88 PRO A CA 1
ATOM 673 C C . PRO A 1 88 ? 5.026 12.751 -5.106 1.00 82.50 88 PRO A C 1
ATOM 675 O O . PRO A 1 88 ? 4.110 13.568 -5.008 1.00 82.50 88 PRO A O 1
ATOM 678 N N . GLY A 1 89 ? 5.712 12.309 -4.059 1.00 68.75 89 GLY A N 1
ATOM 679 C CA . GLY A 1 89 ? 5.457 12.728 -2.687 1.00 68.75 89 GLY A CA 1
ATOM 680 C C . GLY A 1 89 ? 6.593 13.591 -2.170 1.00 68.75 89 GLY A C 1
ATOM 681 O O . GLY A 1 89 ? 7.749 13.367 -2.512 1.00 68.75 89 GLY A O 1
ATOM 682 N N . GLU A 1 90 ? 6.285 14.527 -1.277 1.00 52.56 90 GLU A N 1
ATOM 683 C CA . GLU A 1 90 ? 7.293 15.355 -0.596 1.00 52.56 90 GLU A CA 1
ATOM 684 C C . GLU A 1 90 ? 8.151 14.568 0.415 1.00 52.56 90 GLU A C 1
ATOM 686 O O . GLU A 1 90 ? 9.026 15.130 1.066 1.00 52.56 90 GLU A O 1
ATOM 691 N N . GLY A 1 91 ? 7.962 13.247 0.513 1.00 47.00 91 GLY A N 1
ATOM 692 C CA . GLY A 1 91 ? 8.755 12.333 1.332 1.00 47.00 91 GLY A CA 1
ATOM 693 C C . GLY A 1 91 ? 10.167 12.109 0.788 1.00 47.00 91 GLY A C 1
ATOM 694 O O . GLY A 1 91 ? 10.541 10.981 0.468 1.00 47.00 91 GLY A O 1
ATOM 695 N N . LYS A 1 92 ? 10.973 13.169 0.702 1.00 44.09 92 LYS A N 1
ATOM 696 C CA . LYS A 1 92 ? 12.425 13.041 0.819 1.00 44.09 92 LYS A CA 1
ATOM 697 C C . LYS A 1 92 ? 12.723 12.762 2.288 1.00 44.09 92 LYS A C 1
ATOM 699 O O . LYS A 1 92 ? 12.950 13.683 3.064 1.00 44.09 92 LYS A O 1
ATOM 704 N N . ILE A 1 93 ? 12.733 11.490 2.678 1.00 49.03 93 ILE A N 1
ATOM 705 C CA . ILE A 1 93 ? 13.588 11.122 3.811 1.00 49.03 93 ILE A CA 1
ATOM 706 C C . ILE A 1 93 ? 15.027 11.467 3.384 1.00 49.03 93 ILE A C 1
ATOM 708 O O . ILE A 1 93 ? 15.340 11.245 2.210 1.00 49.03 93 ILE A O 1
ATOM 712 N N . PRO A 1 94 ? 15.877 12.041 4.255 1.00 46.25 94 PRO A N 1
ATOM 713 C CA . PRO A 1 94 ? 17.215 12.521 3.886 1.00 46.25 94 PRO A CA 1
ATOM 714 C C . PRO A 1 94 ? 18.064 11.506 3.102 1.00 46.25 94 PRO A C 1
ATOM 716 O O . PRO A 1 94 ? 18.780 11.889 2.181 1.00 46.25 94 PRO A O 1
ATOM 719 N N . ASP A 1 95 ? 17.874 10.211 3.364 1.00 54.91 95 ASP A N 1
ATOM 720 C CA . ASP A 1 95 ? 18.621 9.122 2.714 1.00 54.91 95 ASP A CA 1
ATOM 721 C C . ASP A 1 95 ? 17.943 8.597 1.428 1.00 54.91 95 ASP A C 1
ATOM 723 O O . ASP A 1 95 ? 18.477 7.785 0.668 1.00 54.91 95 ASP A O 1
ATOM 727 N N . GLY A 1 96 ? 16.739 9.089 1.130 1.00 51.88 96 GLY A N 1
ATOM 728 C CA . GLY A 1 96 ? 15.893 8.674 0.015 1.00 51.88 96 GLY A CA 1
ATOM 729 C C . GLY A 1 96 ? 15.539 7.185 0.030 1.00 51.88 96 GLY A C 1
ATOM 730 O O . GLY A 1 96 ? 15.363 6.567 -1.018 1.00 51.88 96 GLY A O 1
ATOM 731 N N . GLU A 1 97 ? 15.417 6.593 1.207 1.00 54.59 97 GLU A N 1
ATOM 732 C CA . GLU A 1 97 ? 14.752 5.303 1.336 1.00 54.59 97 GLU A CA 1
ATOM 733 C C . GLU A 1 97 ? 13.256 5.439 0.940 1.00 54.59 97 GLU A C 1
ATOM 735 O O . GLU A 1 97 ? 12.693 6.536 0.998 1.00 54.59 97 GLU A O 1
ATOM 740 N N . PRO A 1 98 ? 12.580 4.382 0.456 1.00 53.34 98 PRO A N 1
ATOM 741 C CA . PRO A 1 98 ? 11.150 4.417 0.168 1.00 53.34 98 PRO A CA 1
ATOM 742 C C . PRO A 1 98 ? 10.355 4.725 1.435 1.00 53.34 98 PRO A C 1
ATOM 744 O O . PRO A 1 98 ? 10.661 4.209 2.512 1.00 53.34 98 PRO A O 1
ATOM 747 N N . SER A 1 99 ? 9.288 5.509 1.290 1.00 60.47 99 SER A N 1
ATOM 748 C CA . SER A 1 99 ? 8.375 5.786 2.392 1.00 60.47 99 SER A CA 1
ATOM 749 C C . SER A 1 99 ? 7.708 4.488 2.874 1.00 60.47 99 SER A C 1
ATOM 751 O O . SER A 1 99 ? 7.037 3.781 2.121 1.00 60.47 99 SER A O 1
ATOM 753 N N . THR A 1 100 ? 7.902 4.156 4.145 1.00 69.12 100 THR A N 1
ATOM 754 C CA . THR A 1 100 ? 7.091 3.183 4.892 1.00 69.12 100 THR A CA 1
ATOM 755 C C . THR A 1 100 ? 5.637 3.628 4.897 1.00 69.12 100 THR A C 1
ATOM 757 O O . THR A 1 100 ? 5.332 4.827 4.851 1.00 69.12 100 THR A O 1
ATOM 760 N N . ALA A 1 101 ? 4.724 2.663 4.930 1.00 76.19 101 ALA A N 1
ATOM 761 C CA . ALA A 1 101 ? 3.306 2.957 4.993 1.00 76.19 101 ALA A CA 1
ATOM 762 C C . ALA A 1 101 ? 2.611 2.077 6.022 1.00 76.19 101 ALA A C 1
ATOM 764 O O . ALA A 1 101 ? 2.923 0.894 6.155 1.00 76.19 101 ALA A O 1
ATOM 765 N N . ILE A 1 102 ? 1.633 2.662 6.706 1.00 85.00 102 ILE A N 1
ATOM 766 C CA . ILE A 1 102 ? 0.638 1.900 7.449 1.00 85.00 102 ILE A CA 1
ATOM 767 C C . ILE A 1 102 ? -0.646 1.937 6.636 1.00 85.00 102 ILE A C 1
ATOM 769 O O . ILE A 1 102 ? -1.084 3.009 6.217 1.00 85.00 102 ILE A O 1
ATOM 773 N N . ALA A 1 103 ? -1.247 0.778 6.408 1.00 85.94 103 ALA A N 1
ATOM 774 C CA . ALA A 1 103 ? -2.505 0.677 5.684 1.00 85.94 103 ALA A CA 1
ATOM 775 C C . ALA A 1 103 ? -3.427 -0.346 6.337 1.00 85.94 103 ALA A C 1
ATOM 777 O O . ALA A 1 103 ? -2.977 -1.268 7.016 1.00 85.94 103 ALA A O 1
ATOM 778 N N . GLY A 1 104 ? -4.722 -0.216 6.093 1.00 88.50 104 GLY A N 1
ATOM 779 C CA . GLY A 1 104 ? -5.695 -1.180 6.579 1.00 88.50 104 GLY A CA 1
ATOM 780 C C . GLY A 1 104 ? -7.118 -0.706 6.381 1.00 88.50 104 GLY A C 1
ATOM 781 O O . GLY A 1 104 ? -7.382 0.201 5.588 1.00 88.50 104 GLY A O 1
ATOM 782 N N . TYR A 1 105 ? -8.033 -1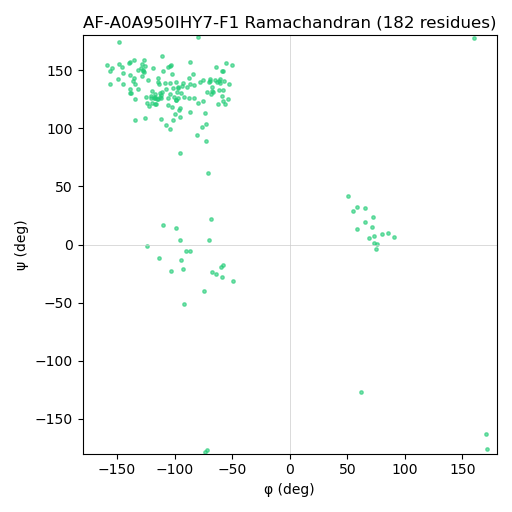.342 7.101 1.00 89.50 105 TYR A N 1
ATOM 783 C CA . TYR A 1 105 ? -9.454 -1.021 7.073 1.00 89.50 105 TYR A CA 1
ATOM 784 C C . TYR A 1 105 ? -9.963 -0.684 8.462 1.00 89.50 105 TYR A C 1
ATOM 786 O O . TYR A 1 105 ? -9.628 -1.364 9.427 1.00 89.50 105 TYR A O 1
ATOM 794 N N . VAL A 1 106 ? -10.858 0.294 8.543 1.00 93.38 106 VAL A N 1
ATOM 795 C CA . VAL A 1 106 ? -11.673 0.519 9.733 1.00 93.38 106 VAL A CA 1
ATOM 796 C C . VAL A 1 106 ? -13.032 -0.142 9.539 1.00 93.38 106 VAL A C 1
ATOM 798 O O . VAL A 1 106 ? -13.731 0.111 8.550 1.00 93.38 106 VAL A O 1
ATOM 801 N N . ARG A 1 107 ? -13.414 -0.996 10.488 1.00 93.12 107 ARG A N 1
ATOM 802 C CA . ARG A 1 107 ? -14.729 -1.643 10.537 1.00 93.12 107 ARG A CA 1
ATOM 803 C C . ARG A 1 107 ? -15.411 -1.410 11.878 1.00 93.12 107 ARG A C 1
ATOM 805 O O . ARG A 1 107 ? -14.750 -1.229 12.894 1.00 93.12 107 ARG A O 1
ATOM 812 N N . ASP A 1 108 ? -16.735 -1.441 11.896 1.00 92.31 108 ASP A N 1
ATOM 813 C CA . ASP A 1 108 ? -17.508 -1.429 13.135 1.00 92.31 108 ASP A CA 1
ATOM 814 C C . ASP A 1 108 ? -17.564 -2.822 13.797 1.00 92.31 108 ASP A C 1
ATOM 816 O O . ASP A 1 108 ? -17.039 -3.827 13.293 1.00 92.31 108 ASP A O 1
ATOM 820 N N . ARG A 1 109 ? -18.225 -2.895 14.956 1.00 89.12 109 ARG A N 1
ATOM 821 C CA . ARG A 1 109 ? -18.406 -4.140 15.717 1.00 89.12 109 ARG A CA 1
ATOM 822 C C . ARG A 1 109 ? -19.138 -5.247 14.946 1.00 89.12 109 ARG A C 1
ATOM 824 O O . ARG A 1 109 ? -18.875 -6.418 15.204 1.00 89.12 109 ARG A O 1
ATOM 831 N N . VAL A 1 110 ? -20.005 -4.900 13.990 1.00 89.69 110 VAL A N 1
ATOM 832 C CA . VAL A 1 110 ? -20.742 -5.864 13.151 1.00 89.69 110 VAL A CA 1
ATOM 833 C C . VAL A 1 110 ? -20.045 -6.139 11.810 1.00 89.69 110 VAL A C 1
ATOM 835 O O . VAL A 1 110 ? -20.550 -6.911 11.001 1.00 89.69 110 VAL A O 1
ATOM 838 N N . GLY A 1 111 ? -18.859 -5.564 11.586 1.00 88.56 111 GLY A N 1
ATOM 839 C CA . GLY A 1 111 ? -18.009 -5.816 10.423 1.00 88.56 111 GLY A CA 1
ATOM 840 C C . GLY A 1 111 ? -18.254 -4.896 9.224 1.00 88.56 111 GLY A C 1
ATOM 841 O O . GLY A 1 111 ? -17.635 -5.115 8.181 1.00 88.56 111 GLY A O 1
ATOM 842 N N . ARG A 1 112 ? -19.101 -3.867 9.343 1.00 91.38 112 ARG A N 1
ATOM 843 C CA . ARG A 1 112 ? -19.322 -2.886 8.268 1.00 91.38 112 ARG A CA 1
ATOM 844 C C . ARG A 1 112 ? -18.140 -1.932 8.177 1.00 91.38 112 ARG A C 1
ATOM 846 O O . ARG A 1 112 ? -17.582 -1.532 9.193 1.00 91.38 112 ARG A O 1
ATOM 853 N N . THR A 1 113 ? -17.758 -1.555 6.963 1.00 92.44 113 THR A N 1
ATOM 854 C CA . THR A 1 113 ? -16.672 -0.596 6.725 1.00 92.44 113 THR A CA 1
ATOM 855 C C . THR A 1 113 ? -17.071 0.813 7.151 1.00 92.44 113 THR A C 1
ATOM 857 O O . THR A 1 113 ? -18.190 1.241 6.870 1.00 92.44 113 THR A O 1
ATOM 860 N N . VAL A 1 114 ? -16.147 1.552 7.762 1.00 93.50 114 VAL A N 1
ATOM 861 C CA . VAL A 1 114 ? -16.401 2.901 8.287 1.00 93.50 114 VAL A CA 1
ATOM 862 C C . VAL A 1 114 ? -15.622 3.929 7.477 1.00 93.50 114 VAL A C 1
ATOM 864 O O . VAL A 1 114 ? -14.397 4.013 7.570 1.00 93.50 114 VAL A O 1
ATOM 867 N N . ALA A 1 115 ? -16.337 4.709 6.670 1.00 93.62 115 ALA A N 1
ATOM 868 C CA . ALA A 1 115 ? -15.767 5.744 5.813 1.00 93.62 115 ALA A CA 1
ATOM 869 C C . ALA A 1 115 ? -15.601 7.091 6.533 1.00 93.62 115 ALA A C 1
ATOM 871 O O . ALA A 1 115 ? -16.326 7.388 7.480 1.00 93.62 115 ALA A O 1
ATOM 872 N N . ASN A 1 116 ? -14.694 7.932 6.023 1.00 92.44 116 ASN A N 1
ATOM 873 C CA . ASN A 1 116 ? -14.456 9.306 6.473 1.00 92.44 116 ASN A CA 1
ATOM 874 C C . ASN A 1 116 ? -14.150 9.459 7.980 1.00 92.44 116 ASN A C 1
ATOM 876 O O . ASN A 1 116 ? -14.424 10.505 8.573 1.00 92.44 116 ASN A O 1
ATOM 880 N N . VAL A 1 117 ? -13.560 8.443 8.610 1.00 94.06 117 VAL A N 1
ATOM 881 C CA . VAL A 1 117 ? -13.090 8.542 9.997 1.00 94.06 117 VAL A CA 1
ATOM 882 C C . VAL A 1 117 ? -11.626 8.964 10.014 1.00 94.06 117 VAL A C 1
ATOM 884 O O . VAL A 1 117 ? -10.847 8.527 9.163 1.00 94.06 117 VAL A O 1
ATOM 887 N N . ALA A 1 118 ? -11.259 9.851 10.939 1.00 95.06 118 ALA A N 1
ATOM 888 C CA . ALA A 1 118 ? -9.883 10.309 11.067 1.00 95.06 118 ALA A CA 1
ATOM 889 C C . ALA A 1 118 ? -9.048 9.247 11.781 1.00 95.06 118 ALA A C 1
ATOM 891 O O . ALA A 1 118 ? -9.502 8.624 12.739 1.00 95.06 118 ALA A O 1
ATOM 892 N N . ILE A 1 119 ? -7.822 9.053 11.317 1.00 95.06 119 ILE A N 1
ATOM 893 C CA . ILE A 1 119 ? -6.837 8.182 11.945 1.00 95.06 119 ILE A CA 1
ATOM 894 C C . ILE A 1 119 ? -5.656 9.063 12.303 1.00 95.06 119 ILE A C 1
ATOM 896 O O . ILE A 1 119 ? -5.089 9.720 11.432 1.00 95.06 119 ILE A O 1
ATOM 900 N N . HIS A 1 120 ? -5.322 9.089 13.584 1.00 93.62 120 HIS A N 1
ATOM 901 C CA . HIS A 1 120 ? -4.158 9.769 14.129 1.00 93.62 120 HIS A CA 1
ATOM 902 C C . HIS A 1 120 ? -3.137 8.722 14.527 1.00 93.62 120 HIS A C 1
ATOM 904 O O . HIS A 1 120 ? -3.491 7.729 15.150 1.00 93.62 120 HIS A O 1
ATOM 910 N N . VAL A 1 121 ? -1.883 8.939 14.162 1.00 91.25 121 VAL A N 1
ATOM 911 C CA . VAL A 1 121 ? -0.792 8.025 14.490 1.00 91.25 121 VAL A CA 1
ATOM 912 C C . VAL A 1 121 ? 0.278 8.824 15.181 1.00 91.25 121 VAL A C 1
ATOM 914 O O . VAL A 1 121 ? 0.922 9.658 14.551 1.00 91.25 121 VAL A O 1
ATOM 917 N N . ASN A 1 122 ? 0.424 8.591 16.477 1.00 92.00 122 ASN A N 1
ATOM 918 C CA . ASN A 1 122 ? 1.337 9.336 17.325 1.00 92.00 122 ASN A CA 1
ATOM 919 C C . ASN A 1 122 ? 2.465 8.409 17.763 1.00 92.00 122 ASN A C 1
ATOM 921 O O . ASN A 1 122 ? 2.206 7.305 18.240 1.00 92.00 122 ASN A O 1
ATOM 925 N N . GLY A 1 123 ? 3.709 8.842 17.577 1.00 90.00 123 GLY A N 1
ATOM 926 C CA . GLY A 1 123 ? 4.864 8.109 18.082 1.00 90.00 123 GLY A CA 1
ATOM 927 C C . GLY A 1 123 ? 4.855 8.083 19.608 1.00 90.00 123 GLY A C 1
ATOM 928 O O . GLY A 1 123 ? 4.523 9.092 20.240 1.00 90.00 123 GLY A O 1
ATOM 929 N N . GLU A 1 124 ? 5.245 6.957 20.205 1.00 78.75 124 GLU A N 1
ATOM 930 C CA . GLU A 1 124 ? 5.522 6.887 21.642 1.00 78.75 124 GLU A CA 1
ATOM 931 C C . GLU A 1 124 ? 6.586 7.957 21.963 1.00 78.75 124 GLU A C 1
ATOM 933 O O . GLU A 1 124 ? 7.659 7.972 21.362 1.00 78.75 124 GLU A O 1
ATOM 938 N N . ASN A 1 125 ? 6.262 8.908 22.849 1.00 75.69 125 ASN A N 1
ATOM 939 C CA . ASN A 1 125 ? 7.031 10.125 23.194 1.00 75.69 125 ASN A CA 1
ATOM 940 C C . ASN A 1 125 ? 6.819 11.372 22.311 1.00 75.69 125 ASN A C 1
ATOM 942 O O . ASN A 1 125 ? 7.553 12.349 22.451 1.00 75.69 125 ASN A O 1
ATOM 946 N N . GLY A 1 126 ? 5.828 11.385 21.416 1.00 73.94 126 GLY A N 1
ATOM 947 C CA . GLY A 1 126 ? 5.504 12.574 20.612 1.00 73.94 126 GLY A CA 1
ATOM 948 C C . GLY A 1 126 ? 6.536 12.904 19.528 1.00 73.94 126 GLY A C 1
ATOM 949 O O . GLY A 1 126 ? 6.509 13.995 18.966 1.00 73.94 126 GLY A O 1
ATOM 950 N N . ALA A 1 127 ? 7.427 11.959 19.210 1.00 74.56 127 ALA A N 1
ATOM 951 C CA . ALA A 1 127 ? 8.497 12.130 18.227 1.00 74.56 127 ALA A CA 1
ATOM 952 C C . ALA A 1 127 ? 7.984 12.360 16.792 1.00 74.56 127 ALA A C 1
ATOM 954 O O . ALA A 1 127 ? 8.680 12.953 15.971 1.00 74.56 127 ALA A O 1
ATOM 955 N N . ALA A 1 128 ? 6.772 11.892 16.487 1.00 82.88 128 ALA A N 1
ATOM 956 C CA . ALA A 1 128 ? 6.117 12.095 15.203 1.00 82.88 128 ALA A CA 1
ATOM 957 C C . ALA A 1 128 ? 4.593 12.031 15.358 1.00 82.88 128 ALA A C 1
ATOM 959 O O . ALA A 1 128 ? 4.076 11.335 16.235 1.00 82.88 128 ALA A O 1
ATOM 960 N N . SER A 1 129 ? 3.874 12.730 14.481 1.00 87.88 129 SER A N 1
ATOM 961 C CA . SER A 1 129 ? 2.422 12.618 14.363 1.00 87.88 129 SER A CA 1
ATOM 962 C C . SER A 1 129 ? 2.019 12.618 12.895 1.00 87.88 129 SER A C 1
ATOM 964 O O . SER A 1 129 ? 2.497 13.433 12.105 1.00 87.88 129 SER A O 1
ATOM 966 N N . TYR A 1 130 ? 1.136 11.694 12.536 1.00 88.81 130 TYR A N 1
ATOM 967 C CA . TYR A 1 130 ? 0.597 11.545 11.193 1.00 88.81 130 TYR A CA 1
ATOM 968 C C . TYR A 1 130 ? -0.926 11.486 11.244 1.00 88.81 130 TYR A C 1
ATOM 970 O O . TYR A 1 130 ? -1.514 11.016 12.220 1.00 88.81 130 TYR A O 1
ATOM 978 N N . THR A 1 131 ? -1.579 11.919 10.165 1.00 91.00 131 THR A N 1
ATOM 979 C CA . THR A 1 131 ? -3.033 11.814 10.039 1.00 91.00 131 THR A CA 1
ATOM 980 C C . THR A 1 131 ? -3.461 11.385 8.642 1.00 91.00 131 THR A C 1
ATOM 982 O O . THR A 1 131 ? -2.828 11.723 7.642 1.00 91.00 131 THR A O 1
ATOM 985 N N . THR A 1 132 ? -4.539 10.611 8.576 1.00 92.31 132 THR A N 1
ATOM 986 C CA . THR A 1 132 ? -5.235 10.257 7.336 1.00 92.31 132 THR A CA 1
ATOM 987 C C . THR A 1 132 ? -6.726 10.088 7.615 1.00 92.31 132 THR A C 1
ATOM 989 O O . THR A 1 132 ? -7.169 10.120 8.766 1.00 92.31 132 THR A O 1
ATOM 992 N N . ARG A 1 133 ? -7.520 9.883 6.564 1.00 93.19 133 ARG A N 1
ATOM 993 C CA . ARG A 1 133 ? -8.939 9.531 6.675 1.00 93.19 133 ARG A CA 1
ATOM 994 C C . ARG A 1 133 ? -9.240 8.272 5.887 1.00 93.19 133 ARG A C 1
ATOM 996 O O . ARG A 1 133 ? -8.637 8.031 4.842 1.00 93.19 133 ARG A O 1
ATOM 1003 N N . THR A 1 134 ? -10.201 7.493 6.369 1.00 92.56 134 THR A N 1
ATOM 1004 C CA . THR A 1 134 ? -10.687 6.349 5.600 1.00 92.56 134 THR A CA 1
ATOM 1005 C C . THR A 1 134 ? -11.464 6.785 4.358 1.00 92.56 134 THR A C 1
ATOM 1007 O O . THR A 1 134 ? -12.244 7.740 4.385 1.00 92.56 134 THR A O 1
ATOM 1010 N N . ASP A 1 135 ? -11.286 6.050 3.263 1.00 89.44 135 ASP A N 1
ATOM 1011 C CA . ASP A 1 135 ? -12.057 6.208 2.033 1.00 89.44 135 ASP A CA 1
ATOM 1012 C C . ASP A 1 135 ? -13.495 5.662 2.168 1.00 89.44 135 ASP A C 1
ATOM 1014 O O . ASP A 1 135 ? -13.898 5.152 3.213 1.00 89.44 135 ASP A O 1
ATOM 1018 N N . ARG A 1 136 ? -14.291 5.735 1.088 1.00 90.12 136 ARG A N 1
ATOM 1019 C CA . ARG A 1 136 ? -15.700 5.274 1.060 1.00 90.12 136 ARG A CA 1
ATOM 1020 C C . ARG A 1 136 ? -15.908 3.801 1.424 1.00 90.12 136 ARG A C 1
ATOM 1022 O O . ARG A 1 136 ? -17.022 3.398 1.728 1.00 90.12 136 ARG A O 1
ATOM 1029 N N . SER A 1 137 ? -14.855 3.005 1.377 1.00 87.44 137 SER A N 1
ATOM 1030 C CA . SER A 1 137 ? -14.860 1.579 1.709 1.00 87.44 137 SER A CA 1
ATOM 1031 C C . SER A 1 137 ? -14.103 1.282 3.002 1.00 87.44 137 SER A C 1
ATOM 1033 O O . SER A 1 137 ? -13.724 0.140 3.255 1.00 87.44 137 SER A O 1
ATOM 1035 N N . GLY A 1 138 ? -13.861 2.310 3.816 1.00 90.94 138 GLY A N 1
ATOM 1036 C CA . GLY A 1 138 ? -13.209 2.198 5.112 1.00 90.94 138 GLY A CA 1
ATOM 1037 C C . GLY A 1 138 ? -11.709 1.933 5.053 1.00 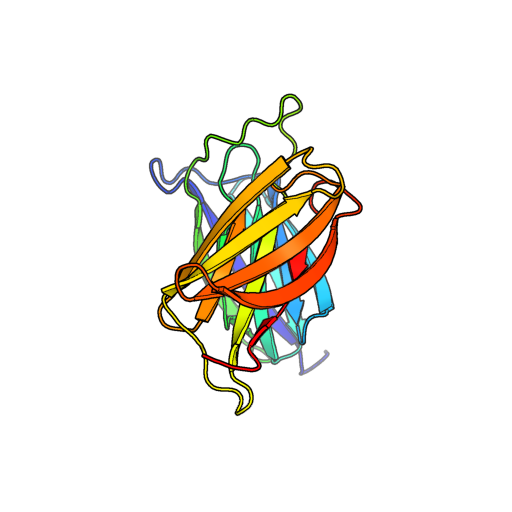90.94 138 GLY A C 1
ATOM 1038 O O . GLY A 1 138 ? -11.122 1.684 6.100 1.00 90.94 138 GLY A O 1
ATOM 1039 N N . ALA A 1 139 ? -11.076 1.967 3.878 1.00 88.94 139 ALA A N 1
ATOM 1040 C CA . ALA A 1 139 ? -9.639 1.747 3.767 1.00 88.94 139 ALA A CA 1
ATOM 1041 C C . ALA A 1 139 ? -8.864 3.034 4.040 1.00 88.94 139 ALA A C 1
ATOM 1043 O O . ALA A 1 139 ? -9.318 4.119 3.687 1.00 88.94 139 ALA A O 1
ATOM 1044 N N . TYR A 1 140 ? -7.681 2.914 4.626 1.00 89.50 140 TYR A N 1
ATOM 1045 C CA . TYR A 1 140 ? -6.792 4.038 4.872 1.00 89.50 140 TYR A CA 1
ATOM 1046 C C . TYR A 1 140 ? -5.354 3.705 4.500 1.00 89.50 140 TYR A C 1
ATOM 1048 O O . TYR A 1 140 ? -4.952 2.540 4.458 1.00 89.50 140 TYR A O 1
ATOM 1056 N N . VAL A 1 141 ? -4.574 4.757 4.265 1.00 84.56 141 VAL A N 1
ATOM 1057 C CA . VAL A 1 141 ? -3.128 4.668 4.109 1.00 84.56 141 VAL A CA 1
ATOM 1058 C C . VAL A 1 141 ? -2.467 5.913 4.695 1.00 84.56 141 VAL A C 1
ATOM 1060 O O . VAL A 1 141 ? -2.956 7.033 4.533 1.00 84.56 141 VAL A O 1
ATOM 1063 N N . LEU A 1 142 ? -1.366 5.695 5.402 1.00 84.44 142 LEU A N 1
ATOM 1064 C CA . LEU A 1 142 ? -0.448 6.709 5.905 1.00 84.44 142 LEU A CA 1
ATOM 1065 C C . LEU A 1 142 ? 0.899 6.475 5.250 1.00 84.44 142 LEU A C 1
ATOM 1067 O O . LEU A 1 142 ? 1.392 5.350 5.261 1.00 84.44 142 LEU A O 1
ATOM 1071 N N . HIS A 1 143 ? 1.483 7.521 4.681 1.00 77.38 143 HIS A N 1
ATOM 1072 C CA . HIS A 1 143 ? 2.769 7.454 3.995 1.00 77.38 143 HIS A CA 1
ATOM 1073 C C . HIS A 1 143 ? 3.865 8.088 4.848 1.00 77.38 143 HIS A C 1
ATOM 1075 O O . HIS A 1 143 ? 3.600 9.009 5.614 1.00 77.38 143 HIS A O 1
ATOM 1081 N N . GLY A 1 144 ? 5.105 7.641 4.660 1.00 72.75 144 GLY A N 1
ATOM 1082 C CA . GLY A 1 144 ? 6.284 8.272 5.259 1.00 72.75 144 GLY A CA 1
ATOM 1083 C C . GLY A 1 144 ? 6.415 8.035 6.760 1.00 72.75 144 GLY A C 1
ATOM 1084 O O . GLY A 1 144 ? 7.041 8.842 7.443 1.00 72.75 144 GLY A O 1
ATOM 1085 N N . VAL A 1 145 ? 5.817 6.958 7.273 1.00 78.62 145 VAL A N 1
ATOM 1086 C CA . VAL A 1 145 ? 5.797 6.676 8.714 1.00 78.62 145 VAL A CA 1
ATOM 1087 C C . VAL A 1 145 ? 7.119 6.051 9.137 1.00 78.62 145 VAL A C 1
ATOM 1089 O O . VAL A 1 145 ? 7.295 4.845 8.992 1.00 78.62 145 VAL A O 1
ATOM 1092 N N . VAL A 1 146 ? 8.073 6.847 9.612 1.00 78.12 146 VAL A N 1
ATOM 1093 C CA . VAL A 1 146 ? 9.434 6.363 9.912 1.00 78.12 146 VAL A CA 1
ATOM 1094 C C . VAL A 1 146 ? 9.425 5.178 10.895 1.00 78.12 146 VAL A C 1
ATOM 1096 O O . VAL A 1 146 ? 8.463 5.021 11.646 1.00 78.12 146 VAL A O 1
ATOM 1099 N N . PRO A 1 147 ? 10.456 4.318 10.913 1.00 82.69 147 PRO A N 1
ATOM 1100 C CA . PRO A 1 147 ? 10.541 3.247 11.904 1.00 82.69 147 PRO A CA 1
ATOM 1101 C C . PRO A 1 147 ? 10.395 3.776 13.333 1.00 82.69 147 PRO A C 1
ATOM 1103 O O . PRO A 1 147 ? 10.932 4.832 13.664 1.00 82.69 147 PRO A O 1
ATOM 1106 N N . GLY A 1 148 ? 9.641 3.060 14.160 1.00 85.88 148 GLY A N 1
ATOM 1107 C CA . GLY A 1 148 ? 9.267 3.499 15.498 1.00 85.88 148 GLY A CA 1
ATOM 1108 C C . GLY A 1 148 ? 8.049 2.763 16.050 1.00 85.88 148 GLY A C 1
ATOM 1109 O O . GLY A 1 148 ? 7.446 1.923 15.376 1.00 85.88 148 GLY A O 1
ATOM 1110 N N . MET A 1 149 ? 7.698 3.095 17.289 1.00 88.31 149 MET A N 1
ATOM 1111 C CA . MET A 1 149 ? 6.511 2.597 17.983 1.00 88.31 149 MET A CA 1
ATOM 1112 C C . MET A 1 149 ? 5.421 3.663 17.952 1.00 88.31 149 MET A C 1
ATOM 1114 O O . MET A 1 149 ? 5.697 4.839 18.203 1.00 88.31 149 MET A O 1
ATOM 1118 N N . TYR A 1 150 ? 4.194 3.257 17.636 1.00 91.12 150 TYR A N 1
ATOM 1119 C CA . TYR A 1 150 ? 3.083 4.165 17.386 1.00 91.12 150 TYR A CA 1
ATOM 1120 C C . TYR A 1 150 ? 1.791 3.711 18.065 1.00 91.12 150 TYR A C 1
ATOM 1122 O O . TYR A 1 150 ? 1.442 2.531 18.008 1.00 91.12 150 TYR A O 1
ATOM 1130 N N . ASP A 1 151 ? 1.038 4.676 18.595 1.00 91.81 151 ASP A N 1
ATOM 1131 C CA . ASP A 1 151 ? -0.380 4.541 18.940 1.00 91.81 151 ASP A CA 1
ATOM 1132 C C . ASP A 1 151 ? -1.230 5.067 17.774 1.00 91.81 151 ASP A C 1
ATOM 1134 O O . ASP A 1 151 ? -1.136 6.233 17.374 1.00 91.81 151 ASP A O 1
ATOM 1138 N N . LEU A 1 152 ? -2.032 4.181 17.187 1.00 93.75 152 LEU A N 1
ATOM 1139 C CA . LEU A 1 152 ? -2.982 4.492 16.126 1.00 93.75 152 LEU A CA 1
ATOM 1140 C C . LEU A 1 152 ? -4.346 4.722 16.752 1.00 93.75 152 LEU A C 1
ATOM 1142 O O . LEU A 1 152 ? -4.991 3.756 17.133 1.00 93.75 152 LEU A O 1
ATOM 1146 N N . ALA A 1 153 ? -4.836 5.953 16.763 1.00 93.62 153 ALA A N 1
ATOM 1147 C CA . ALA A 1 153 ? -6.150 6.316 17.270 1.00 93.62 153 ALA A CA 1
ATOM 1148 C C . ALA A 1 153 ? -7.135 6.616 16.130 1.00 93.62 153 ALA A C 1
ATOM 1150 O O . ALA A 1 153 ? -6.902 7.486 15.289 1.00 93.62 153 ALA A O 1
ATOM 1151 N N . VAL A 1 154 ? -8.286 5.945 16.130 1.00 95.06 154 VAL A N 1
ATOM 1152 C CA . VAL A 1 154 ? -9.429 6.275 15.267 1.00 95.06 154 VAL A CA 1
ATOM 1153 C C . VAL A 1 154 ? -10.286 7.322 15.971 1.00 95.06 154 VAL A C 1
ATOM 1155 O O . VAL A 1 154 ? -10.724 7.095 17.101 1.00 95.06 154 VAL A O 1
ATOM 1158 N N . ARG A 1 155 ? -10.563 8.451 15.312 1.00 92.62 155 ARG A N 1
ATOM 1159 C CA . ARG A 1 155 ? -11.347 9.565 15.863 1.00 92.62 155 ARG A CA 1
ATOM 1160 C C . ARG A 1 155 ? -12.640 9.821 15.092 1.00 92.62 155 ARG A C 1
ATOM 1162 O O . ARG A 1 155 ? -12.619 10.059 13.881 1.00 92.62 155 ARG A O 1
ATOM 1169 N N . ALA A 1 156 ? -13.752 9.853 15.823 1.00 85.75 156 ALA A N 1
ATOM 1170 C CA . ALA A 1 156 ? -15.042 10.357 15.364 1.00 85.75 156 ALA A CA 1
ATOM 1171 C C . ALA A 1 156 ? -15.265 11.748 15.983 1.00 85.75 156 ALA A C 1
ATOM 1173 O O . ALA A 1 156 ? -15.602 11.873 17.161 1.00 85.75 156 ALA A O 1
ATOM 1174 N N . GLY A 1 157 ? -14.994 12.803 15.209 1.00 84.38 157 GLY A N 1
ATOM 1175 C CA . GLY A 1 157 ? -14.877 14.157 15.761 1.00 84.38 157 GLY A CA 1
ATOM 1176 C C . GLY A 1 157 ? -13.725 14.236 16.769 1.00 84.38 157 GLY A C 1
ATOM 1177 O O . GLY A 1 157 ? -12.609 13.815 16.467 1.00 84.38 157 GLY A O 1
ATOM 1178 N N . GLU A 1 158 ? -14.010 14.721 17.980 1.00 84.81 158 GLU A N 1
ATOM 1179 C CA . GLU A 1 158 ? -13.015 14.833 19.058 1.00 84.81 158 GLU A CA 1
ATOM 1180 C C . GLU A 1 158 ? -12.856 13.571 19.918 1.00 84.81 158 GLU A C 1
ATOM 1182 O O . GLU A 1 158 ? -11.975 13.502 20.776 1.00 84.81 158 GLU A O 1
ATOM 1187 N N . ARG A 1 159 ? -13.685 12.546 19.700 1.00 88.25 159 ARG A N 1
ATOM 1188 C CA . ARG A 1 159 ? -13.650 11.317 20.496 1.00 88.25 159 ARG A CA 1
ATOM 1189 C C . ARG A 1 159 ? -12.780 10.255 19.832 1.00 88.25 159 ARG A C 1
ATOM 1191 O O . ARG A 1 159 ? -12.995 9.915 18.670 1.00 88.25 159 ARG A O 1
ATOM 1198 N N . THR A 1 160 ? -11.867 9.659 20.599 1.00 91.81 160 THR A N 1
ATOM 1199 C CA . THR A 1 160 ? -11.193 8.410 20.214 1.00 91.81 160 THR A CA 1
ATOM 1200 C C . THR A 1 160 ? -12.154 7.233 20.395 1.00 91.81 160 THR A C 1
ATOM 1202 O O . THR A 1 160 ? -12.701 7.028 21.479 1.00 91.81 160 THR A O 1
ATOM 1205 N N . VAL A 1 161 ? -12.379 6.473 19.323 1.00 92.44 161 VAL A N 1
ATOM 1206 C CA . VAL A 1 161 ? -13.350 5.362 19.260 1.00 92.44 161 VAL A CA 1
ATOM 1207 C C . VAL A 1 161 ? -12.703 3.984 19.081 1.00 92.44 161 VAL A C 1
ATOM 1209 O O . VAL A 1 161 ? -13.367 2.958 19.228 1.00 92.44 161 VAL A O 1
ATOM 1212 N N . ALA A 1 162 ? -11.408 3.963 18.774 1.00 92.25 162 ALA A N 1
ATOM 1213 C CA . ALA A 1 162 ? -10.531 2.801 18.832 1.00 92.25 162 ALA A CA 1
ATOM 1214 C C . ALA A 1 162 ? -9.087 3.286 18.919 1.00 92.25 162 ALA A C 1
ATOM 1216 O O . ALA A 1 162 ? -8.784 4.373 18.421 1.00 92.25 162 ALA A O 1
ATOM 1217 N N . HIS A 1 163 ? -8.205 2.471 19.486 1.00 91.75 163 HIS A N 1
ATOM 1218 C CA . HIS A 1 163 ? -6.776 2.673 19.327 1.00 91.75 163 HIS A CA 1
ATOM 1219 C C . HIS A 1 163 ? -6.008 1.351 19.345 1.00 91.75 163 HIS A C 1
ATOM 1221 O O . HIS A 1 163 ? -6.511 0.357 19.867 1.00 91.75 163 HIS A O 1
ATOM 1227 N N . GLU A 1 164 ? -4.829 1.330 18.736 1.00 91.00 164 GLU A N 1
ATOM 1228 C CA . GLU A 1 164 ? -4.001 0.139 18.569 1.00 91.00 164 GLU A CA 1
ATOM 1229 C C . GLU A 1 164 ? -2.516 0.498 18.564 1.00 91.00 164 GLU A C 1
ATOM 1231 O O . GLU A 1 164 ? -2.113 1.466 17.921 1.00 91.00 164 GLU A O 1
ATOM 1236 N N . HIS A 1 165 ? -1.689 -0.352 19.171 1.00 90.50 165 HIS A N 1
ATOM 1237 C CA . HIS A 1 165 ? -0.238 -0.202 19.103 1.00 90.50 165 HIS A CA 1
ATOM 1238 C C . HIS A 1 165 ? 0.317 -0.889 17.853 1.00 90.50 165 HIS A C 1
ATOM 1240 O O . HIS A 1 165 ? -0.093 -2.000 17.481 1.00 90.50 165 HIS A O 1
ATOM 1246 N N . VAL A 1 166 ? 1.260 -0.219 17.195 1.00 88.38 166 VAL A N 1
ATOM 1247 C CA . VAL A 1 166 ? 1.952 -0.712 16.004 1.00 88.38 166 VAL A CA 1
ATOM 1248 C C . VAL A 1 166 ? 3.437 -0.389 16.088 1.00 88.38 166 VAL A C 1
ATOM 1250 O O . VAL A 1 166 ? 3.827 0.757 16.288 1.00 88.38 166 VAL A O 1
ATOM 1253 N N . ALA A 1 167 ? 4.259 -1.407 15.848 1.00 86.00 167 ALA A N 1
ATOM 1254 C CA . ALA A 1 167 ? 5.690 -1.263 15.643 1.00 86.00 167 ALA A CA 1
ATOM 1255 C C . ALA A 1 167 ? 6.007 -1.244 14.143 1.00 86.00 167 ALA A C 1
ATOM 1257 O O . ALA A 1 167 ? 5.574 -2.131 13.405 1.00 86.00 167 ALA A O 1
ATOM 1258 N N . ILE A 1 168 ? 6.799 -0.271 13.701 1.00 82.00 168 ILE A N 1
ATOM 1259 C CA . ILE A 1 168 ? 7.460 -0.278 12.394 1.00 82.00 168 ILE A CA 1
ATOM 1260 C C . ILE A 1 168 ? 8.940 -0.538 12.655 1.00 82.00 168 ILE A C 1
ATOM 1262 O O . ILE A 1 168 ? 9.652 0.358 13.104 1.00 82.00 168 ILE A O 1
ATOM 1266 N N . ALA A 1 169 ? 9.392 -1.767 12.408 1.00 73.62 169 ALA A N 1
ATOM 1267 C CA . ALA A 1 169 ? 10.746 -2.190 12.760 1.00 73.62 169 ALA A CA 1
ATOM 1268 C C . ALA A 1 169 ? 11.806 -1.594 11.819 1.00 73.62 169 ALA A C 1
ATOM 1270 O O . ALA A 1 169 ? 12.864 -1.160 12.275 1.00 73.62 169 ALA A O 1
ATOM 1271 N N . HIS A 1 170 ? 11.520 -1.526 10.516 1.00 65.38 170 HIS A N 1
ATOM 1272 C CA . HIS A 1 170 ? 12.468 -1.061 9.508 1.00 65.38 170 HIS A CA 1
ATOM 1273 C C . HIS A 1 170 ? 11.834 -0.170 8.438 1.00 65.38 170 HIS A C 1
ATOM 1275 O O . HIS A 1 170 ? 10.643 -0.239 8.126 1.00 65.38 170 HIS A O 1
ATOM 1281 N N . VAL A 1 171 ? 12.671 0.667 7.815 1.00 57.84 171 VAL A N 1
ATOM 1282 C CA . VAL A 1 171 ? 12.297 1.351 6.573 1.00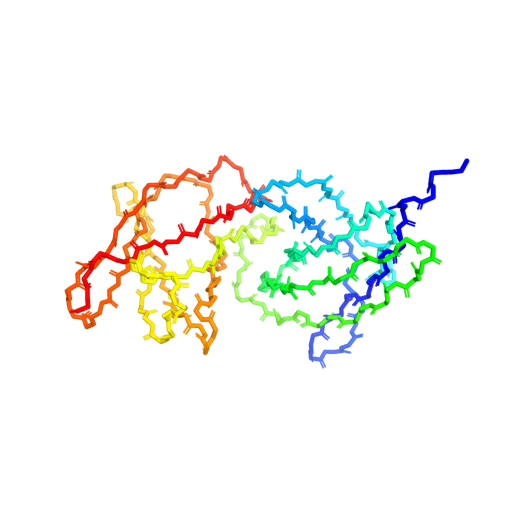 57.84 171 VAL A CA 1
ATOM 1283 C C . VAL A 1 171 ? 11.906 0.298 5.531 1.00 57.84 171 VAL A C 1
ATOM 1285 O O . VAL A 1 171 ? 12.550 -0.743 5.430 1.00 57.84 171 VAL A O 1
ATOM 1288 N N . LYS A 1 172 ? 10.862 0.574 4.738 1.00 54.00 172 LYS A N 1
ATOM 1289 C CA . LYS A 1 172 ? 10.202 -0.355 3.792 1.00 54.00 172 LYS A CA 1
ATOM 1290 C C . LYS A 1 172 ? 9.324 -1.445 4.418 1.00 54.00 172 LYS A C 1
ATOM 1292 O O . LYS A 1 172 ? 8.760 -2.237 3.650 1.00 54.00 172 LYS A O 1
ATOM 1297 N N . ASP A 1 173 ? 9.170 -1.488 5.740 1.00 63.19 173 ASP A N 1
ATOM 1298 C CA . ASP A 1 173 ? 8.106 -2.289 6.335 1.00 63.19 173 ASP A CA 1
ATOM 1299 C C . ASP A 1 173 ? 6.753 -1.677 5.980 1.00 63.19 173 ASP A C 1
ATOM 1301 O O . ASP A 1 173 ? 6.517 -0.469 6.076 1.00 63.19 173 ASP A O 1
ATOM 1305 N N . LEU A 1 174 ? 5.862 -2.547 5.522 1.00 61.88 174 LEU A N 1
ATOM 1306 C CA . LEU A 1 174 ? 4.445 -2.265 5.507 1.00 61.88 174 LEU A CA 1
ATOM 1307 C C . LEU A 1 174 ? 3.862 -2.940 6.728 1.00 61.88 174 LEU A C 1
ATOM 1309 O O . LEU A 1 174 ? 3.917 -4.167 6.840 1.00 61.88 174 LEU A O 1
ATOM 1313 N N . VAL A 1 175 ? 3.189 -2.150 7.550 1.00 74.38 175 VAL A N 1
ATOM 1314 C CA . VAL A 1 175 ? 2.308 -2.708 8.561 1.00 74.38 175 VAL A CA 1
ATOM 1315 C C . VAL A 1 175 ? 0.884 -2.630 8.047 1.00 74.38 175 VAL A C 1
ATOM 1317 O O . VAL A 1 175 ? 0.319 -1.544 7.888 1.00 74.38 175 VAL A O 1
ATOM 1320 N N . ARG A 1 176 ? 0.298 -3.797 7.770 1.00 80.56 176 ARG A N 1
ATOM 1321 C CA . ARG A 1 176 ? -1.148 -3.879 7.628 1.00 80.56 176 ARG A CA 1
ATOM 1322 C C . ARG A 1 176 ? -1.765 -3.923 9.019 1.00 80.56 176 ARG A C 1
ATOM 1324 O O . ARG A 1 176 ? -1.494 -4.853 9.776 1.00 80.56 176 ARG A O 1
ATOM 1331 N N . LYS A 1 177 ? -2.629 -2.964 9.329 1.00 87.44 177 LYS A N 1
ATOM 1332 C CA . LYS A 1 177 ? -3.355 -2.926 10.595 1.00 87.44 177 LYS A CA 1
ATOM 1333 C C . LYS A 1 177 ? -4.823 -2.617 10.338 1.00 87.44 177 LYS A C 1
ATOM 1335 O O . LYS A 1 177 ? -5.179 -1.505 9.984 1.00 87.44 177 LYS A O 1
ATOM 1340 N N . ASP A 1 178 ? -5.679 -3.616 10.497 1.00 87.69 178 ASP A N 1
ATOM 1341 C CA . ASP A 1 178 ? -7.121 -3.387 10.465 1.00 87.69 178 ASP A CA 1
ATOM 1342 C C . ASP A 1 178 ? -7.573 -2.925 11.857 1.00 87.69 178 ASP A C 1
ATOM 1344 O O . ASP A 1 178 ? -7.116 -3.449 12.873 1.00 87.69 178 ASP A O 1
ATOM 1348 N N . LEU A 1 179 ? -8.450 -1.924 11.903 1.00 90.31 179 LEU A N 1
ATOM 1349 C CA . LEU A 1 179 ? -8.941 -1.297 13.126 1.00 90.31 179 LEU A CA 1
ATOM 1350 C C . LEU A 1 179 ? -10.431 -1.596 1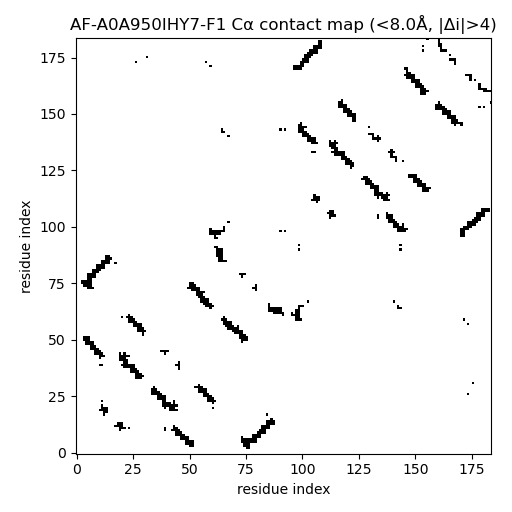3.278 1.00 90.31 179 LEU A C 1
ATOM 1352 O O . LEU A 1 179 ? -11.204 -1.519 12.317 1.00 90.31 179 LEU A O 1
ATOM 1356 N N . ARG A 1 180 ? -10.855 -1.912 14.501 1.00 91.81 180 ARG A N 1
ATOM 1357 C CA . ARG A 1 180 ? -12.268 -2.109 14.826 1.00 91.81 180 ARG A CA 1
ATOM 1358 C C . ARG A 1 180 ? -12.728 -1.044 15.807 1.00 91.81 180 ARG A C 1
ATOM 1360 O O . ARG A 1 180 ? -12.162 -0.928 16.886 1.00 91.81 180 ARG A O 1
ATOM 1367 N N . ILE A 1 181 ? -13.783 -0.316 15.458 1.00 88.62 181 ILE A N 1
ATOM 1368 C CA . ILE A 1 181 ? -14.417 0.630 16.379 1.00 88.62 181 ILE A CA 1
ATOM 1369 C C . ILE A 1 181 ? -15.507 -0.061 17.195 1.00 88.62 181 ILE A C 1
ATOM 1371 O O . ILE A 1 181 ? -16.313 -0.838 16.673 1.00 88.62 181 ILE A O 1
ATOM 1375 N N . VAL A 1 182 ? -15.514 0.219 18.496 1.00 74.94 182 VAL A N 1
ATOM 1376 C CA . VAL A 1 182 ? -16.442 -0.382 19.466 1.00 74.94 182 VAL A CA 1
ATOM 1377 C C . V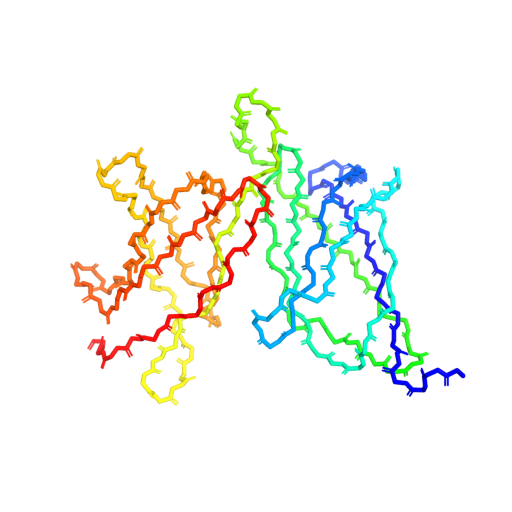AL A 1 182 ? -17.702 0.461 19.677 1.00 74.94 182 VAL A C 1
ATOM 1379 O O . VAL A 1 182 ? -18.739 -0.087 20.054 1.00 74.94 182 VAL A O 1
ATOM 1382 N N . GLN A 1 183 ? -17.655 1.761 19.362 1.00 63.69 183 GLN A N 1
ATOM 1383 C CA . GLN A 1 183 ? -18.790 2.681 19.462 1.00 63.69 183 GLN A CA 1
ATOM 1384 C C . GLN A 1 183 ? -18.596 3.870 18.503 1.00 63.69 183 GLN A C 1
ATOM 1386 O O . GLN A 1 183 ? -17.478 4.366 18.394 1.00 63.69 183 GLN A O 1
ATOM 1391 N N . LEU A 1 184 ? -19.656 4.300 17.810 1.00 57.53 184 LEU A N 1
ATOM 1392 C CA . LEU A 1 184 ? -19.720 5.589 17.104 1.00 57.53 184 LEU A CA 1
ATOM 1393 C C . LEU A 1 184 ? -20.471 6.593 17.976 1.00 57.53 184 LEU A C 1
ATOM 1395 O O . LEU A 1 184 ? -21.449 6.154 18.625 1.00 57.53 184 LEU A O 1
#

Foldseek 3Di:
DPQFKFKEKEWEAAPPPRQTQFQKKKFKADPQDGDDIDTAHNRNMDMDIDGFDFIWMWIWGQQFWIDIRGGQGGGGPYYHYYYDHTYRDPPPPVVRFTWEKEKEFEAEPVGQGDFFWKKWKAFDVRPDIWIWTAHPRRIIMTTRPAFGKIKIFTDDDPDGQWIDIDGDHHGVDYRYDYTYGHDD

Radius of gyration: 16.95 Å; Cα contacts (8 Å, |Δi|>4): 507; chains: 1; bounding box: 39×43×41 Å